Protein AF-A0A7R7VHG8-F1 (afdb_monomer_lite)

pLDDT: mean 79.84, std 20.11, range [25.91, 98.06]

Foldseek 3Di:
DVCVVPVVVVVVLVVLLVQLVVVLVVVCVVDDPVVNVVSVLVSVLLSQEKEWEWEAEDPVVVVLVQLLLVLVQWHWADKADCVVVVAQKIWTKTFHDDPVRCSVHGYIYIYIYGRLVSFPDPVLSVLLVVLNVPADLADPLLVVLSVVCVVVSSYDDPVSVVVNVVRVVSQADDDLAWSDDPVSLVSNVVRPLVSSVHRGGRHRHGLDMDRDHPDPDCVVVCVVVVCVVCVNVCSSDPDRDYDDDD

Radius of gyration: 20.39 Å; chains: 1; bounding box: 53×43×47 Å

InterPro domains:
  IPR009770 2-oxoadipate dioxygenase/decarboxylase [PF07063] (1-210)
  IPR009770 2-oxoadipate dioxygenase/decarboxylase [SM01150] (1-236)

Secondary structure (DSSP, 8-state):
-HHHH-HHHHHHHHHHHHHHHHHHHHHHHTS-HHHHHHHHHHHHHHHH-EEEEEEESSHHHHHHHHHHHHHTT-EEEEEEE-GGGT-SEEEEEEE--SHHHHHH---EEEEEEE-GGG-S-HHHHHHHHHHHHH---S-HHHHHHHHHHHHTTT---HHHHHHHHHHHHHHHS---BBSS-HHHHHHHHHH-HHHHHHHSBSS---SEEEE--S-S--HHHHHTGGGHHHHHHHHT-PPPBP----

Sequence (246 aa):
MYREEVPLYGDLVKIVHNINAVTLEDAISKTSAADTVALRASAEWLTLERHGANRLGIPYELQIVKRIFAVLGMYPIGYYDLSASGLPIHATCFRPKHTASLDWNPFRVFTTLFRPELLVSKDAREQALALLEQRRIFTDTLLDLLNTAGEQDAQLDHEQAEAFVPEALLSFSWRSVAAAAFDQYRLLREEHPILADIACLQSAHINHLRSLNQTPDPFPILQCRGHFGVICQMIQGMPIAFLGYH

Structure (mmCIF, N/CA/C/O backbone):
data_AF-A0A7R7VHG8-F1
#
_entry.id   AF-A0A7R7VHG8-F1
#
loop_
_atom_site.group_PDB
_atom_site.id
_atom_site.type_symbol
_atom_site.label_atom_id
_atom_site.label_alt_id
_atom_site.label_comp_id
_atom_site.label_asym_id
_atom_site.label_entity_id
_atom_site.label_seq_id
_atom_site.pdbx_PDB_ins_code
_atom_site.Cartn_x
_atom_site.Cartn_y
_atom_site.Cartn_z
_atom_site.occupancy
_atom_site.B_iso_or_equiv
_atom_site.auth_seq_id
_atom_site.auth_comp_id
_atom_site.auth_asym_id
_atom_site.auth_atom_id
_atom_site.pdbx_PDB_model_num
ATOM 1 N N . MET A 1 1 ? 8.181 13.199 -5.578 1.00 81.50 1 MET A N 1
ATOM 2 C CA . MET A 1 1 ? 7.448 12.702 -4.395 1.00 81.50 1 MET A CA 1
ATOM 3 C C . MET A 1 1 ? 8.375 12.192 -3.286 1.00 81.50 1 MET A C 1
ATOM 5 O O . MET A 1 1 ? 8.900 13.031 -2.579 1.00 81.50 1 MET A O 1
ATOM 9 N N . TYR A 1 2 ? 8.682 10.890 -3.135 1.00 76.12 2 TYR A N 1
ATOM 10 C CA . TYR A 1 2 ? 9.334 10.381 -1.900 1.00 76.12 2 TYR A CA 1
ATOM 11 C C . TYR A 1 2 ? 10.689 11.028 -1.546 1.00 76.12 2 TYR A C 1
ATOM 13 O O . TYR A 1 2 ? 10.996 11.248 -0.383 1.00 76.12 2 TYR A O 1
ATOM 21 N N . ARG A 1 3 ? 11.504 11.394 -2.546 1.00 78.94 3 ARG A N 1
ATOM 22 C CA . ARG A 1 3 ? 12.756 12.147 -2.329 1.00 78.94 3 ARG A CA 1
ATOM 23 C C . ARG A 1 3 ? 12.524 13.571 -1.801 1.00 78.94 3 ARG A C 1
ATOM 25 O O . ARG A 1 3 ? 13.378 14.089 -1.094 1.00 78.94 3 ARG A O 1
ATOM 32 N N . GLU A 1 4 ? 11.426 14.209 -2.189 1.00 78.19 4 GLU A N 1
ATOM 33 C CA . GLU A 1 4 ? 11.053 15.548 -1.713 1.00 78.19 4 GLU A CA 1
ATOM 34 C C . GLU A 1 4 ? 10.465 15.465 -0.302 1.00 78.19 4 GLU A C 1
ATOM 36 O O . GLU A 1 4 ? 10.785 16.300 0.536 1.00 78.19 4 GLU A O 1
ATOM 41 N N . GLU A 1 5 ? 9.674 14.423 -0.023 1.00 76.19 5 GLU A N 1
ATOM 42 C CA . GLU A 1 5 ? 9.118 14.138 1.307 1.00 76.19 5 GLU A CA 1
ATOM 43 C C . GLU A 1 5 ? 10.207 13.729 2.313 1.00 76.19 5 GLU A C 1
ATOM 45 O O . GLU A 1 5 ? 10.164 14.112 3.480 1.00 76.19 5 GLU A O 1
ATOM 50 N N . VAL A 1 6 ? 11.212 12.971 1.858 1.00 77.19 6 VAL A N 1
ATOM 51 C CA . VAL A 1 6 ? 12.316 12.459 2.678 1.00 77.19 6 VAL A CA 1
ATOM 52 C C . VAL A 1 6 ? 13.657 12.804 2.011 1.00 77.19 6 VAL A C 1
ATOM 54 O O . VAL A 1 6 ? 14.231 11.969 1.308 1.00 77.19 6 VAL A O 1
ATOM 57 N N . PRO A 1 7 ? 14.225 14.006 2.240 1.00 78.31 7 PRO A N 1
ATOM 58 C CA . PRO A 1 7 ? 15.474 14.431 1.595 1.00 78.31 7 PRO A CA 1
ATOM 59 C C . PRO A 1 7 ? 16.645 13.455 1.787 1.00 78.31 7 PRO A C 1
ATOM 61 O O . PRO A 1 7 ? 17.405 13.203 0.850 1.00 78.31 7 PRO A O 1
ATOM 64 N N . LEU A 1 8 ? 16.728 12.819 2.964 1.00 71.94 8 LEU A N 1
ATOM 65 C CA . LEU A 1 8 ? 17.744 11.808 3.291 1.00 7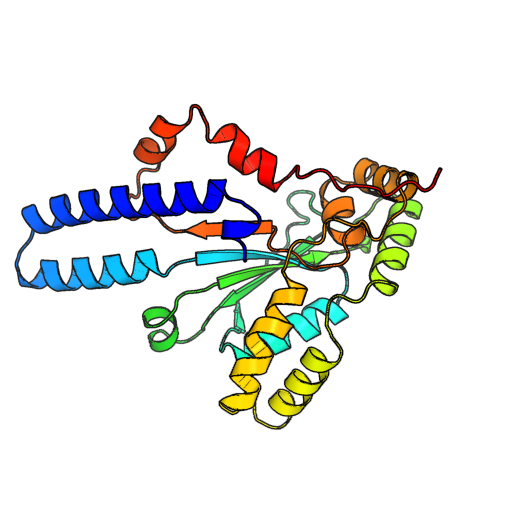1.94 8 LEU A CA 1
ATOM 66 C C . LEU A 1 8 ? 17.679 10.567 2.383 1.00 71.94 8 LEU A C 1
ATOM 68 O O . LEU A 1 8 ? 18.708 9.940 2.131 1.00 71.94 8 LEU A O 1
ATOM 72 N N . TYR A 1 9 ? 16.507 10.226 1.833 1.00 72.62 9 TYR A N 1
ATOM 73 C CA . TYR A 1 9 ? 16.397 9.171 0.821 1.00 72.62 9 TYR A CA 1
ATOM 74 C C . TYR A 1 9 ? 17.147 9.554 -0.462 1.00 72.62 9 TYR A C 1
ATOM 76 O O . TYR A 1 9 ? 17.803 8.713 -1.075 1.00 72.62 9 TYR A O 1
ATOM 84 N N . GLY A 1 10 ? 17.110 10.832 -0.851 1.00 75.56 10 GLY A N 1
ATOM 85 C CA . GLY A 1 10 ? 17.864 11.334 -1.998 1.00 75.56 10 GLY A CA 1
ATOM 86 C C . GLY A 1 10 ? 19.372 11.142 -1.845 1.00 75.56 10 GLY A C 1
ATOM 87 O O . GLY A 1 10 ? 20.038 10.784 -2.815 1.00 75.56 10 GLY A O 1
ATOM 88 N N . ASP A 1 11 ? 19.902 11.335 -0.638 1.00 73.50 11 ASP A N 1
ATOM 89 C CA . ASP A 1 11 ? 21.323 11.125 -0.358 1.00 73.50 11 ASP A CA 1
ATOM 90 C C . ASP A 1 11 ? 21.686 9.638 -0.295 1.00 73.50 11 ASP A C 1
ATOM 92 O O . ASP A 1 11 ? 22.699 9.238 -0.869 1.00 73.50 11 ASP A O 1
ATOM 96 N N . LEU A 1 12 ? 20.820 8.793 0.280 1.00 73.94 12 LEU A N 1
ATOM 97 C CA . LEU A 1 12 ? 20.974 7.334 0.224 1.00 73.94 12 LEU A CA 1
ATOM 98 C C . LEU A 1 12 ? 21.053 6.828 -1.226 1.00 73.94 12 LEU A C 1
ATOM 100 O O . LEU A 1 12 ? 21.936 6.034 -1.541 1.00 73.94 12 LEU A O 1
ATOM 104 N N . VAL A 1 13 ? 20.176 7.299 -2.121 1.00 75.94 13 VAL A N 1
ATOM 105 C CA . VAL A 1 13 ? 20.192 6.895 -3.539 1.00 75.94 13 VAL A CA 1
ATOM 106 C C . VAL A 1 13 ? 21.517 7.263 -4.208 1.00 75.94 13 VAL A C 1
ATOM 108 O O . VAL A 1 13 ? 22.070 6.440 -4.935 1.00 75.94 13 VAL A O 1
ATOM 111 N N . LYS A 1 14 ? 22.061 8.458 -3.937 1.00 78.50 14 LYS A N 1
ATOM 112 C CA . LYS A 1 14 ? 23.377 8.866 -4.465 1.00 78.50 14 LYS A CA 1
ATOM 113 C C . LYS A 1 14 ? 24.496 7.960 -3.951 1.00 78.50 14 LYS A C 1
ATOM 115 O O . LYS A 1 14 ? 25.347 7.550 -4.732 1.00 78.50 14 LYS A O 1
ATOM 120 N N . ILE A 1 15 ? 24.488 7.630 -2.658 1.00 78.50 15 ILE A N 1
ATOM 121 C CA . ILE A 1 15 ? 25.498 6.750 -2.052 1.00 78.50 15 ILE A CA 1
ATOM 122 C C . ILE A 1 15 ? 25.439 5.354 -2.679 1.00 78.50 15 ILE A C 1
ATOM 124 O O . ILE A 1 15 ? 26.469 4.839 -3.105 1.00 78.50 15 ILE A O 1
ATOM 128 N N . VAL A 1 16 ? 24.243 4.762 -2.783 1.00 76.44 16 VAL A N 1
ATOM 129 C CA . VAL A 1 16 ? 24.053 3.439 -3.403 1.00 76.44 16 VAL A CA 1
ATOM 130 C C . VAL A 1 16 ? 24.507 3.453 -4.861 1.00 76.44 16 VAL A C 1
ATOM 132 O O . VAL A 1 16 ? 25.203 2.536 -5.286 1.00 76.44 16 VAL A O 1
ATOM 135 N N . HIS A 1 17 ? 24.180 4.507 -5.613 1.00 78.69 17 HIS A N 1
ATOM 136 C CA . HIS A 1 17 ? 24.635 4.655 -6.993 1.00 78.69 17 HIS A CA 1
ATOM 137 C C . HIS A 1 17 ? 26.167 4.690 -7.095 1.00 78.69 17 HIS A C 1
ATOM 139 O O . HIS A 1 17 ? 26.736 3.958 -7.900 1.00 78.69 17 HIS A O 1
ATOM 145 N N . ASN A 1 18 ? 26.838 5.467 -6.239 1.00 79.81 18 ASN A N 1
ATOM 146 C CA . ASN A 1 18 ? 28.299 5.559 -6.228 1.00 79.81 18 ASN A CA 1
ATOM 147 C C . ASN A 1 18 ? 28.964 4.224 -5.856 1.00 79.81 18 ASN A C 1
ATOM 149 O O . ASN A 1 18 ? 29.931 3.824 -6.497 1.00 79.81 18 ASN A O 1
ATOM 153 N N . ILE A 1 19 ? 28.440 3.515 -4.850 1.00 78.94 19 ILE A N 1
ATOM 154 C CA . ILE A 1 19 ? 28.960 2.197 -4.446 1.00 78.94 19 ILE A CA 1
ATOM 155 C C . ILE A 1 19 ? 28.779 1.179 -5.576 1.00 78.94 19 ILE A C 1
ATOM 157 O O . ILE A 1 19 ? 29.719 0.446 -5.890 1.00 78.94 19 ILE A O 1
ATOM 161 N N . ASN A 1 20 ? 27.607 1.157 -6.217 1.00 77.06 20 ASN A N 1
ATOM 162 C CA . ASN A 1 20 ? 27.343 0.278 -7.355 1.00 77.06 20 ASN A CA 1
ATOM 163 C C . ASN A 1 20 ? 28.282 0.588 -8.531 1.00 77.06 20 ASN A C 1
ATOM 165 O O . ASN A 1 20 ? 28.797 -0.339 -9.143 1.00 77.06 20 ASN A O 1
ATOM 169 N N . ALA A 1 21 ? 28.547 1.866 -8.823 1.00 79.44 21 ALA A N 1
ATOM 170 C CA . ALA A 1 21 ? 29.467 2.262 -9.889 1.00 79.44 21 ALA A CA 1
ATOM 171 C C . ALA A 1 21 ? 30.899 1.766 -9.624 1.00 79.44 21 ALA A C 1
ATOM 173 O O . ALA A 1 21 ? 31.485 1.113 -10.483 1.00 79.44 21 ALA A O 1
ATOM 174 N N . VAL A 1 22 ? 31.425 1.983 -8.412 1.00 80.69 22 VAL A N 1
ATOM 175 C CA . VAL A 1 22 ? 32.767 1.509 -8.021 1.00 80.69 22 VAL A CA 1
ATOM 176 C C . VAL A 1 22 ? 32.852 -0.020 -8.050 1.00 80.69 22 VAL A C 1
ATOM 178 O O . VAL A 1 22 ? 33.832 -0.582 -8.535 1.00 80.69 22 VAL A O 1
ATOM 181 N N . THR A 1 23 ? 31.815 -0.705 -7.562 1.00 77.81 23 THR A N 1
ATOM 182 C CA . THR A 1 23 ? 31.753 -2.177 -7.559 1.00 77.81 23 THR A CA 1
ATOM 183 C C . THR A 1 23 ? 31.722 -2.731 -8.983 1.00 77.81 23 THR A C 1
ATOM 185 O O . THR A 1 23 ? 32.409 -3.706 -9.286 1.00 77.81 23 THR A O 1
ATOM 188 N N . LEU A 1 24 ? 30.964 -2.086 -9.874 1.00 79.19 24 LEU A N 1
ATOM 189 C CA . LEU A 1 24 ? 30.891 -2.450 -11.282 1.00 79.19 24 LEU A CA 1
ATOM 190 C C . LEU A 1 24 ? 32.232 -2.232 -11.989 1.00 79.19 24 LEU A C 1
ATOM 192 O O . LEU A 1 24 ? 32.665 -3.106 -12.733 1.00 79.19 24 LEU A O 1
ATOM 196 N N . GLU A 1 25 ? 32.904 -1.104 -11.758 1.00 81.50 25 GLU A N 1
ATOM 197 C CA . GLU A 1 25 ? 34.226 -0.828 -12.334 1.00 81.50 25 GLU A CA 1
ATOM 198 C C . GLU A 1 25 ? 35.266 -1.873 -11.904 1.00 81.50 25 GLU A C 1
ATOM 200 O O . GLU A 1 25 ? 35.983 -2.415 -12.751 1.00 81.50 25 GLU A O 1
ATOM 205 N N . ASP A 1 26 ? 35.299 -2.225 -10.614 1.00 79.94 26 ASP A N 1
ATOM 206 C CA . ASP A 1 26 ? 36.185 -3.270 -10.092 1.00 79.94 26 ASP A CA 1
ATOM 207 C C . ASP A 1 26 ? 35.870 -4.646 -10.709 1.00 79.94 26 ASP A C 1
ATOM 209 O O . ASP A 1 26 ? 36.784 -5.352 -11.143 1.00 79.94 26 ASP A O 1
ATOM 213 N N . ALA A 1 27 ? 34.589 -5.006 -10.840 1.00 76.06 27 ALA A N 1
ATOM 214 C CA . ALA A 1 27 ? 34.169 -6.263 -11.463 1.00 76.06 27 ALA A CA 1
ATOM 215 C C . ALA A 1 27 ? 34.518 -6.325 -12.963 1.00 76.06 27 ALA A C 1
ATOM 217 O O . ALA A 1 27 ? 35.024 -7.343 -13.443 1.00 76.06 27 ALA A O 1
ATOM 218 N N . ILE A 1 28 ? 34.307 -5.231 -13.703 1.00 81.12 28 ILE A N 1
ATOM 219 C CA . ILE A 1 28 ? 34.664 -5.131 -15.126 1.00 81.12 28 ILE A CA 1
ATOM 220 C C . ILE A 1 28 ? 36.177 -5.281 -15.311 1.00 81.12 28 ILE A C 1
ATOM 222 O O . ILE A 1 28 ? 36.610 -5.980 -16.223 1.00 81.12 28 ILE A O 1
ATOM 226 N N . SER A 1 29 ? 36.988 -4.696 -14.423 1.00 80.06 29 SER A N 1
ATOM 227 C CA . SER A 1 29 ? 38.454 -4.780 -14.511 1.00 80.06 29 SER A CA 1
ATOM 228 C C . SER A 1 29 ? 39.014 -6.208 -14.377 1.00 80.06 29 SER A C 1
ATOM 230 O O . SER A 1 29 ? 40.154 -6.460 -14.767 1.00 80.06 29 SER A O 1
ATOM 232 N N . LYS A 1 30 ? 38.212 -7.148 -13.855 1.00 80.12 30 LYS A N 1
ATOM 233 C CA . LYS A 1 30 ? 38.600 -8.537 -13.550 1.00 80.12 30 LYS A CA 1
ATOM 234 C C . LYS A 1 30 ? 37.980 -9.580 -14.485 1.00 80.12 30 LYS A C 1
ATOM 236 O O . LYS A 1 30 ? 38.238 -10.768 -14.294 1.00 80.12 30 LYS A O 1
ATOM 241 N N . THR A 1 31 ? 37.178 -9.175 -15.472 1.00 76.25 31 THR A N 1
ATOM 242 C CA . THR A 1 31 ? 36.342 -10.109 -16.249 1.00 76.25 31 THR A CA 1
ATOM 243 C C . THR A 1 31 ? 36.492 -9.913 -17.764 1.00 76.25 31 THR A C 1
ATOM 245 O O . THR A 1 31 ? 37.010 -8.902 -18.234 1.00 76.25 31 THR A O 1
ATOM 248 N N . SER A 1 32 ? 36.077 -10.908 -18.555 1.00 72.62 32 SER A N 1
ATOM 249 C CA . SER A 1 32 ? 36.140 -10.871 -20.018 1.00 72.62 32 SER A CA 1
ATOM 250 C C . SER A 1 32 ? 35.183 -9.830 -20.629 1.00 72.62 32 SER A C 1
ATOM 252 O O . SER A 1 32 ? 34.230 -9.365 -19.996 1.00 72.62 32 SER A O 1
ATOM 254 N N . ALA A 1 33 ? 35.404 -9.477 -21.899 1.00 66.44 33 ALA A N 1
ATOM 255 C CA . ALA A 1 33 ? 34.574 -8.500 -22.609 1.00 66.44 33 ALA A CA 1
ATOM 256 C C . ALA A 1 33 ? 33.101 -8.937 -22.764 1.00 66.44 33 ALA A C 1
ATOM 258 O O . ALA A 1 33 ? 32.212 -8.089 -22.733 1.00 66.44 33 ALA A O 1
ATOM 259 N N . ALA A 1 34 ? 32.826 -10.241 -22.899 1.00 61.84 34 ALA A N 1
ATOM 260 C CA . ALA A 1 34 ? 31.459 -10.763 -23.002 1.00 61.84 34 ALA A CA 1
ATOM 261 C C . ALA A 1 34 ? 30.711 -10.668 -21.660 1.00 61.84 34 ALA A C 1
ATOM 263 O O . ALA A 1 34 ? 29.560 -10.233 -21.611 1.00 61.84 34 ALA A O 1
ATOM 264 N N . ASP A 1 35 ? 31.398 -10.973 -20.561 1.00 69.06 35 ASP A N 1
ATOM 265 C CA . ASP A 1 35 ? 30.837 -10.895 -19.208 1.00 69.06 35 ASP A CA 1
ATOM 266 C C . ASP A 1 35 ? 30.647 -9.441 -18.746 1.00 69.06 35 ASP A C 1
ATOM 268 O O . ASP A 1 35 ? 29.742 -9.134 -17.974 1.00 69.06 35 ASP A O 1
ATOM 272 N N . THR A 1 36 ? 31.446 -8.513 -19.281 1.00 70.25 36 THR A N 1
ATOM 273 C CA . THR A 1 36 ? 31.309 -7.067 -19.039 1.00 70.25 36 THR A CA 1
ATOM 274 C C . THR A 1 36 ? 29.948 -6.527 -19.490 1.00 70.25 36 THR A C 1
ATOM 276 O O . THR A 1 36 ? 29.370 -5.671 -18.818 1.00 70.25 36 THR A O 1
ATOM 279 N N . VAL A 1 37 ? 29.410 -7.021 -20.611 1.00 69.06 37 VAL A N 1
ATOM 280 C CA . VAL A 1 37 ? 28.087 -6.607 -21.115 1.00 69.06 37 VAL A CA 1
ATOM 281 C C . VAL A 1 37 ? 26.979 -7.085 -20.175 1.00 69.06 37 VAL A C 1
ATOM 283 O O . VAL A 1 37 ? 26.100 -6.301 -19.819 1.00 69.06 37 VAL A O 1
ATOM 286 N N . ALA A 1 38 ? 27.059 -8.336 -19.713 1.00 69.88 38 ALA A N 1
ATOM 287 C CA . ALA A 1 38 ? 26.106 -8.894 -18.755 1.00 69.88 38 ALA A CA 1
ATOM 288 C C . ALA A 1 38 ? 26.154 -8.164 -17.399 1.00 69.88 38 ALA A C 1
ATOM 290 O O . ALA A 1 38 ? 25.108 -7.845 -16.832 1.00 69.88 38 ALA A O 1
ATOM 291 N N . LEU A 1 39 ? 27.354 -7.830 -16.909 1.00 68.69 39 LEU A N 1
ATOM 292 C CA . LEU A 1 39 ? 27.541 -7.060 -15.675 1.00 68.69 39 LEU A CA 1
ATOM 293 C C . LEU A 1 39 ? 26.925 -5.658 -15.764 1.00 68.69 39 LEU A C 1
ATOM 295 O O . LEU A 1 39 ? 26.270 -5.218 -14.821 1.00 68.69 39 LEU A O 1
ATOM 299 N N . ARG A 1 40 ? 27.082 -4.966 -16.900 1.00 70.50 40 ARG A N 1
ATOM 300 C CA . ARG A 1 40 ? 26.472 -3.642 -17.114 1.00 70.50 40 ARG A CA 1
ATOM 301 C C . ARG A 1 40 ? 24.946 -3.705 -17.150 1.00 70.50 40 ARG A C 1
ATOM 303 O O . ARG A 1 40 ? 24.310 -2.921 -16.454 1.00 70.50 40 ARG A O 1
ATOM 310 N N . ALA A 1 41 ? 24.370 -4.668 -17.871 1.00 65.44 41 ALA A N 1
ATOM 311 C CA . ALA A 1 41 ? 22.918 -4.861 -17.906 1.00 65.44 41 ALA A CA 1
ATOM 312 C C . ALA A 1 41 ? 22.350 -5.189 -16.510 1.00 65.44 41 ALA A C 1
ATOM 314 O O . ALA A 1 41 ? 21.346 -4.615 -16.089 1.00 65.44 41 ALA A O 1
ATOM 315 N N . SER A 1 42 ? 23.035 -6.048 -15.745 1.00 69.12 42 SER A N 1
ATOM 316 C CA . SER A 1 42 ? 22.670 -6.329 -14.352 1.00 69.12 42 SER A CA 1
ATOM 317 C C . SER A 1 42 ? 22.779 -5.088 -13.462 1.00 69.12 42 SER A C 1
ATOM 319 O O . SER A 1 42 ? 21.973 -4.918 -12.548 1.00 69.12 42 SER A O 1
ATOM 321 N N . ALA A 1 43 ? 23.765 -4.223 -13.698 1.00 67.44 43 ALA A N 1
ATOM 322 C CA . ALA A 1 43 ? 23.940 -3.009 -12.919 1.00 67.44 43 ALA A CA 1
ATOM 323 C C . ALA A 1 43 ? 22.849 -1.972 -13.192 1.00 67.44 43 ALA A C 1
ATOM 325 O O . ALA A 1 43 ? 22.316 -1.394 -12.244 1.00 67.44 43 ALA A O 1
ATOM 326 N N . GLU A 1 44 ? 22.481 -1.776 -14.458 1.00 68.69 44 GLU A N 1
ATOM 327 C CA . GLU A 1 44 ? 21.360 -0.920 -14.856 1.00 68.69 44 GLU A CA 1
ATOM 328 C C . GLU A 1 44 ? 20.053 -1.405 -14.218 1.00 68.69 44 GLU A C 1
ATOM 330 O O . GLU A 1 44 ? 19.351 -0.617 -13.580 1.00 68.69 44 GLU A O 1
ATOM 335 N N . TRP A 1 45 ? 19.786 -2.712 -14.259 1.00 67.38 45 TRP A N 1
ATOM 336 C CA . TRP A 1 45 ? 18.627 -3.315 -13.596 1.00 67.38 45 TRP A CA 1
ATOM 337 C C . TRP A 1 45 ? 18.582 -3.015 -12.086 1.00 67.38 45 TRP A C 1
ATOM 339 O O . TRP A 1 45 ? 17.554 -2.587 -11.557 1.00 67.38 45 TRP A O 1
ATOM 349 N N . LEU A 1 46 ? 19.718 -3.126 -11.389 1.00 65.69 46 LEU A N 1
ATOM 350 C CA . LEU A 1 46 ? 19.814 -2.844 -9.949 1.00 65.69 46 LEU A CA 1
ATOM 351 C C . LEU A 1 46 ? 19.592 -1.369 -9.596 1.00 65.69 46 LEU A C 1
ATOM 353 O O . LEU A 1 46 ? 19.116 -1.065 -8.503 1.00 65.69 46 LEU A O 1
ATOM 357 N N . THR A 1 47 ? 19.894 -0.438 -10.505 1.00 65.00 47 THR A N 1
ATOM 358 C CA . THR A 1 47 ? 19.581 0.985 -10.284 1.00 65.00 47 THR A CA 1
ATOM 359 C C . THR A 1 47 ? 18.083 1.291 -10.377 1.00 65.00 47 THR A C 1
ATOM 361 O O . THR A 1 47 ? 17.613 2.257 -9.763 1.00 65.00 47 THR A O 1
ATOM 364 N N . LEU A 1 48 ? 17.331 0.466 -11.112 1.00 63.38 48 LEU A N 1
ATOM 365 C CA . LEU A 1 48 ? 15.878 0.573 -11.256 1.00 63.38 48 LEU A CA 1
ATOM 366 C C . LEU A 1 48 ? 15.130 -0.109 -10.105 1.00 63.38 48 LEU A C 1
ATOM 368 O O . LEU A 1 48 ? 14.005 0.281 -9.787 1.00 63.38 48 LEU A O 1
ATOM 372 N N . GLU A 1 49 ? 15.749 -1.099 -9.461 1.00 71.06 49 GLU A N 1
ATOM 373 C CA . GLU A 1 49 ? 15.115 -1.886 -8.413 1.00 71.06 49 GLU A CA 1
ATOM 374 C C . GLU A 1 49 ? 14.780 -1.044 -7.167 1.00 71.06 49 GLU A C 1
ATOM 376 O O . GLU A 1 49 ? 15.649 -0.544 -6.444 1.00 71.06 49 GLU A O 1
ATOM 381 N N . ARG A 1 50 ? 13.474 -0.907 -6.901 1.00 77.25 50 ARG A N 1
ATOM 382 C CA . ARG A 1 50 ? 12.928 -0.194 -5.741 1.00 77.25 50 ARG A CA 1
ATOM 383 C C . ARG A 1 50 ? 11.807 -0.985 -5.085 1.00 77.25 50 ARG A C 1
ATOM 385 O O . ARG A 1 50 ? 10.936 -1.533 -5.762 1.00 77.25 50 ARG A O 1
ATOM 392 N N . HIS A 1 51 ? 11.798 -0.968 -3.753 1.00 77.81 51 HIS A N 1
ATOM 393 C CA . HIS A 1 51 ? 10.806 -1.656 -2.922 1.00 77.81 51 HIS A CA 1
ATOM 394 C C . HIS A 1 51 ? 10.046 -0.667 -2.075 1.00 77.81 51 HIS A C 1
ATOM 396 O O . HIS A 1 51 ? 10.610 -0.117 -1.128 1.00 77.81 51 HIS A O 1
ATOM 402 N N . GLY A 1 52 ? 8.786 -0.449 -2.433 1.00 83.12 52 GLY A N 1
ATOM 403 C CA . GLY A 1 52 ? 7.850 0.295 -1.607 1.00 83.12 52 GLY A CA 1
ATOM 404 C C . GLY A 1 52 ? 7.238 -0.598 -0.533 1.00 83.12 52 GLY A C 1
ATOM 405 O O . GLY A 1 52 ? 7.135 -1.816 -0.698 1.00 83.12 52 GLY A O 1
ATOM 406 N N . ALA A 1 53 ? 6.765 0.014 0.543 1.00 84.62 53 ALA A N 1
ATOM 407 C CA . ALA A 1 53 ? 5.842 -0.626 1.467 1.00 84.62 53 ALA A CA 1
ATOM 408 C C . ALA A 1 53 ? 4.748 0.353 1.877 1.00 84.62 53 ALA A C 1
ATOM 410 O O . ALA A 1 53 ? 5.037 1.522 2.117 1.00 84.62 53 ALA A O 1
ATOM 411 N N . ASN A 1 54 ? 3.517 -0.130 1.999 1.00 90.56 54 ASN A N 1
ATOM 412 C CA . ASN A 1 54 ? 2.381 0.650 2.481 1.00 90.56 54 ASN A CA 1
ATOM 413 C C . ASN A 1 54 ? 1.507 -0.179 3.433 1.00 90.56 54 ASN A C 1
ATOM 415 O O . ASN A 1 54 ? 1.597 -1.414 3.513 1.00 90.56 54 ASN A O 1
ATOM 419 N N . ARG A 1 55 ? 0.690 0.528 4.211 1.00 94.12 55 ARG A N 1
ATOM 420 C CA . ARG A 1 55 ? -0.232 -0.053 5.185 1.00 94.12 55 ARG A CA 1
ATOM 421 C C . ARG A 1 55 ? -1.650 0.418 4.907 1.00 94.12 55 ARG A C 1
ATOM 423 O O . ARG A 1 55 ? -1.888 1.611 4.752 1.00 94.12 55 ARG A O 1
ATOM 430 N N . LEU A 1 56 ? -2.569 -0.536 4.853 1.00 96.62 56 LEU A N 1
ATOM 431 C CA . LEU A 1 56 ? -3.992 -0.328 4.619 1.00 96.62 56 LEU A CA 1
ATOM 432 C C . LEU A 1 56 ? -4.773 -0.751 5.860 1.00 96.62 56 LEU A C 1
ATOM 434 O O . LEU A 1 56 ? -4.376 -1.667 6.584 1.00 96.62 56 LEU A O 1
ATOM 438 N N . GLY A 1 57 ? -5.879 -0.067 6.109 1.00 96.50 57 GLY A N 1
ATOM 439 C CA . GLY A 1 57 ? -6.714 -0.249 7.287 1.00 96.50 57 GLY A CA 1
ATOM 440 C C . GLY A 1 57 ? -7.941 -1.121 7.047 1.00 96.50 57 GLY A C 1
ATOM 441 O O . GLY A 1 57 ? -8.345 -1.844 7.953 1.00 96.50 57 GLY A O 1
ATOM 442 N N . ILE A 1 58 ? -8.530 -1.080 5.846 1.00 97.06 58 ILE A N 1
ATOM 443 C CA . ILE A 1 58 ? -9.785 -1.794 5.551 1.00 97.06 58 ILE A CA 1
ATOM 444 C C . ILE A 1 58 ? -9.738 -2.570 4.226 1.00 97.06 58 ILE A C 1
ATOM 446 O O . ILE A 1 58 ? -9.022 -2.178 3.301 1.00 97.06 58 ILE A O 1
ATOM 450 N N . PRO A 1 59 ? -10.534 -3.651 4.081 1.00 97.25 59 PRO A N 1
ATOM 451 C CA . PRO A 1 59 ? -10.547 -4.466 2.864 1.00 97.25 59 PRO A CA 1
ATOM 452 C C . PRO A 1 59 ? -10.850 -3.682 1.583 1.00 97.25 59 PRO A C 1
ATOM 454 O O . PRO A 1 59 ? -10.276 -3.983 0.538 1.00 97.25 59 PRO A O 1
ATOM 457 N N . TYR A 1 60 ? -11.711 -2.662 1.664 1.00 97.19 60 TYR A N 1
ATOM 458 C CA . TYR A 1 60 ? -12.017 -1.777 0.539 1.00 97.19 60 TYR A CA 1
ATOM 459 C C . TYR A 1 60 ? -10.752 -1.111 -0.022 1.00 97.19 60 TYR A C 1
ATOM 461 O O . TYR A 1 60 ? -10.516 -1.140 -1.227 1.00 97.19 60 TYR A O 1
ATOM 469 N N . GLU A 1 61 ? -9.877 -0.596 0.844 1.00 97.62 61 GLU A N 1
ATOM 470 C CA . GLU A 1 61 ? -8.625 0.033 0.415 1.00 97.62 61 GLU A CA 1
ATOM 471 C C . GLU A 1 61 ? -7.718 -0.955 -0.316 1.00 97.62 61 GLU A C 1
ATOM 473 O O . GLU A 1 61 ? -7.144 -0.614 -1.349 1.00 97.62 61 GLU A O 1
ATOM 478 N N . LEU A 1 62 ? -7.629 -2.201 0.164 1.00 97.69 62 LEU A N 1
ATOM 479 C CA . LEU A 1 62 ? -6.853 -3.244 -0.509 1.00 97.69 62 LE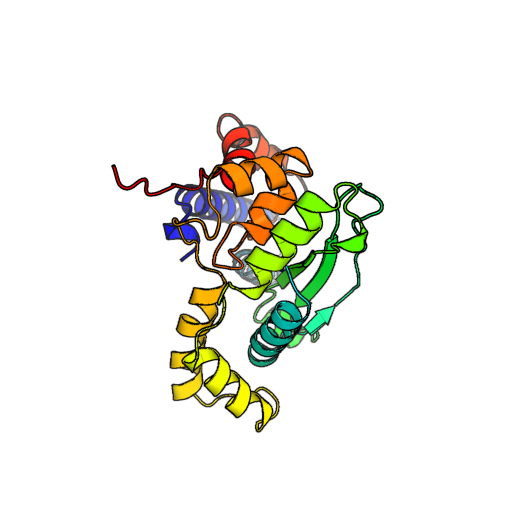U A CA 1
ATOM 480 C C . LEU A 1 62 ? -7.434 -3.590 -1.886 1.00 97.69 62 LEU A C 1
ATOM 482 O O . LEU A 1 62 ? -6.674 -3.829 -2.824 1.00 97.69 62 LEU A O 1
ATOM 486 N N . GLN A 1 63 ? -8.761 -3.599 -2.032 1.00 97.56 63 GLN A N 1
ATOM 487 C CA . GLN A 1 63 ? -9.413 -3.824 -3.325 1.00 97.56 63 GLN A CA 1
ATOM 488 C C . GLN A 1 63 ? -9.086 -2.711 -4.324 1.00 97.56 63 GLN A C 1
ATOM 490 O O . GLN A 1 63 ? -8.762 -3.010 -5.474 1.00 97.56 63 GLN A O 1
ATOM 495 N N . ILE A 1 64 ? -9.114 -1.447 -3.895 1.00 98.06 64 ILE A N 1
ATOM 496 C CA . ILE A 1 64 ? -8.755 -0.319 -4.761 1.00 98.06 64 ILE A CA 1
ATOM 497 C C . ILE A 1 64 ? -7.262 -0.346 -5.104 1.00 98.06 64 ILE A C 1
ATOM 499 O O . ILE A 1 64 ? -6.909 -0.282 -6.278 1.00 98.06 64 ILE A O 1
ATOM 503 N N . VAL A 1 65 ? -6.381 -0.557 -4.123 1.00 97.25 65 VAL A N 1
ATOM 504 C CA . VAL A 1 65 ? -4.929 -0.676 -4.352 1.00 97.25 65 VAL A CA 1
ATOM 505 C C . VAL A 1 65 ? -4.594 -1.833 -5.296 1.00 97.25 65 VAL A C 1
ATOM 507 O O . VAL A 1 65 ? -3.743 -1.686 -6.172 1.00 97.25 65 VAL A O 1
ATOM 510 N N . LYS A 1 66 ? -5.308 -2.960 -5.200 1.00 97.56 66 LYS A N 1
ATOM 511 C CA . LYS A 1 66 ? -5.188 -4.060 -6.166 1.00 97.56 66 LYS A CA 1
ATOM 512 C C . LYS A 1 66 ? -5.524 -3.606 -7.591 1.00 97.56 66 LYS A C 1
ATOM 514 O O . LYS A 1 66 ? -4.831 -4.021 -8.515 1.00 97.56 66 LYS A O 1
ATOM 519 N N . ARG A 1 67 ? -6.562 -2.783 -7.779 1.00 97.88 67 ARG A N 1
ATOM 520 C CA . ARG A 1 67 ? -6.938 -2.240 -9.099 1.00 97.88 67 ARG A CA 1
ATOM 521 C C . ARG A 1 67 ? -5.881 -1.265 -9.622 1.00 97.88 67 ARG A C 1
ATOM 523 O O . ARG A 1 67 ? -5.479 -1.401 -10.769 1.00 97.88 67 ARG A O 1
ATOM 530 N N . ILE A 1 68 ? -5.367 -0.372 -8.769 1.00 96.94 68 ILE A N 1
ATOM 531 C CA . ILE A 1 68 ? -4.252 0.535 -9.105 1.00 96.94 68 ILE A CA 1
ATOM 532 C C . ILE A 1 68 ? -3.050 -0.267 -9.612 1.00 96.94 68 ILE A C 1
ATOM 534 O O . ILE A 1 68 ? -2.515 0.007 -10.681 1.00 96.94 68 ILE A O 1
ATOM 538 N N . PHE A 1 69 ? -2.639 -1.295 -8.869 1.00 95.44 69 PHE A N 1
ATOM 539 C CA . PHE A 1 69 ? -1.493 -2.114 -9.253 1.00 95.44 69 PHE A CA 1
ATOM 540 C C . PHE A 1 69 ? -1.748 -2.975 -10.491 1.00 95.44 69 PHE A C 1
ATOM 542 O O . PHE A 1 69 ? -0.814 -3.191 -11.259 1.00 95.44 69 PHE A O 1
ATOM 549 N N . ALA A 1 70 ? -2.987 -3.405 -10.741 1.00 95.50 70 ALA A N 1
ATOM 550 C CA . ALA A 1 70 ? -3.328 -4.122 -11.967 1.00 95.50 70 ALA A CA 1
ATOM 551 C C . ALA A 1 70 ? -3.090 -3.264 -13.222 1.00 95.50 70 ALA A C 1
ATOM 553 O O . ALA A 1 70 ? -2.496 -3.770 -14.171 1.00 95.50 70 ALA A O 1
ATOM 554 N N . VAL A 1 71 ? -3.449 -1.971 -13.187 1.00 93.38 71 VAL A N 1
ATOM 555 C CA . VAL A 1 71 ? -3.160 -1.008 -14.274 1.00 93.38 71 VAL A CA 1
ATOM 556 C C . VAL A 1 71 ? -1.655 -0.885 -14.534 1.00 93.38 71 VAL A C 1
ATOM 558 O O . VAL A 1 71 ? -1.212 -0.732 -15.667 1.00 93.38 71 VAL A O 1
ATOM 561 N N . LEU A 1 72 ? -0.843 -1.034 -13.486 1.00 92.25 72 LEU A N 1
ATOM 562 C CA . LEU A 1 72 ? 0.621 -1.017 -13.563 1.00 92.25 72 LEU A CA 1
ATOM 563 C C . LEU A 1 72 ? 1.239 -2.389 -13.901 1.00 92.25 72 LEU A C 1
ATOM 565 O O . LEU A 1 72 ? 2.454 -2.560 -13.804 1.00 92.25 72 LEU A O 1
ATOM 569 N N . GLY A 1 73 ? 0.433 -3.396 -14.256 1.00 91.06 73 GLY A N 1
ATOM 570 C CA . GLY A 1 73 ? 0.914 -4.748 -14.564 1.00 91.06 73 GLY A CA 1
ATOM 571 C C . GLY A 1 73 ? 1.465 -5.514 -13.352 1.00 91.06 73 GLY A C 1
ATOM 572 O O . GLY A 1 73 ? 2.228 -6.473 -13.509 1.00 91.06 73 GLY A O 1
ATOM 573 N N . MET A 1 74 ? 1.094 -5.105 -12.138 1.00 93.94 74 MET A N 1
ATOM 574 C CA . MET A 1 74 ? 1.541 -5.687 -10.877 1.00 93.94 74 MET A CA 1
ATOM 575 C C . MET A 1 74 ? 0.439 -6.546 -10.247 1.00 93.94 74 MET A C 1
ATOM 577 O O . MET A 1 74 ? -0.727 -6.165 -10.169 1.00 93.94 74 MET A O 1
ATOM 581 N N . TYR A 1 75 ? 0.821 -7.718 -9.746 1.00 95.38 75 TYR A N 1
ATOM 582 C CA . TYR A 1 75 ? -0.096 -8.733 -9.229 1.00 95.38 75 TYR A CA 1
ATOM 583 C C . TYR A 1 75 ? 0.254 -9.089 -7.784 1.00 95.38 75 TYR A C 1
ATOM 585 O O . TYR A 1 75 ? 1.435 -9.052 -7.437 1.00 95.38 75 TYR A O 1
ATOM 593 N N . PRO A 1 76 ? -0.731 -9.459 -6.945 1.00 96.38 76 PRO A N 1
ATOM 594 C CA . PRO A 1 76 ? -0.469 -9.889 -5.577 1.00 96.38 76 PRO A CA 1
ATOM 595 C C . PRO A 1 76 ? 0.210 -11.262 -5.584 1.00 96.38 76 PRO A C 1
ATOM 597 O O . PRO A 1 76 ? -0.382 -12.260 -5.998 1.00 96.38 76 PRO A O 1
ATOM 600 N N . ILE A 1 77 ? 1.462 -11.313 -5.138 1.00 95.88 77 ILE A N 1
ATOM 601 C CA . ILE A 1 77 ? 2.268 -12.527 -5.045 1.00 95.88 77 ILE A CA 1
ATOM 602 C C . ILE A 1 77 ? 2.592 -12.802 -3.576 1.00 95.88 77 ILE A C 1
ATOM 604 O O . ILE A 1 77 ? 3.174 -11.969 -2.878 1.00 95.88 77 ILE A O 1
ATOM 608 N N . GLY A 1 78 ? 2.253 -14.012 -3.133 1.00 93.88 78 GLY A N 1
ATOM 609 C CA . GLY A 1 78 ? 2.509 -14.482 -1.775 1.00 93.88 78 GLY A CA 1
ATOM 610 C C . GLY A 1 78 ? 1.496 -13.978 -0.745 1.00 93.88 78 GLY A C 1
ATOM 611 O O . GLY A 1 78 ? 0.783 -12.995 -0.957 1.00 93.88 78 GLY A O 1
ATOM 612 N N . TYR A 1 79 ? 1.455 -14.682 0.381 1.00 96.31 79 TYR A N 1
ATOM 613 C CA . TYR A 1 79 ? 0.687 -14.324 1.566 1.00 96.31 79 TYR A CA 1
ATOM 614 C C . TYR A 1 79 ? 1.615 -14.386 2.773 1.00 96.31 79 TYR A C 1
ATOM 616 O O . TYR A 1 79 ? 2.328 -15.373 2.960 1.00 96.31 79 TYR A O 1
ATOM 624 N N . TYR A 1 80 ? 1.604 -13.328 3.572 1.00 94.31 80 TYR A N 1
ATOM 625 C CA . TYR A 1 80 ? 2.451 -13.195 4.746 1.00 94.31 80 TYR A CA 1
ATOM 626 C C . TYR A 1 80 ? 1.565 -12.863 5.938 1.00 94.31 80 TYR A C 1
ATOM 628 O O . TYR A 1 80 ? 0.931 -11.810 5.966 1.00 94.31 80 TYR A O 1
ATOM 636 N N . ASP A 1 81 ? 1.518 -13.751 6.923 1.00 93.44 81 ASP A N 1
ATOM 637 C CA . ASP A 1 81 ? 0.849 -13.491 8.194 1.00 93.44 81 ASP A CA 1
ATOM 638 C C . ASP A 1 81 ? 1.882 -12.983 9.207 1.00 93.44 81 ASP A C 1
ATOM 640 O O . ASP A 1 81 ? 2.811 -13.709 9.563 1.00 93.44 81 ASP A O 1
ATOM 644 N N . LEU A 1 82 ? 1.753 -11.724 9.635 1.00 92.25 82 LEU A N 1
ATOM 645 C CA . LEU A 1 82 ? 2.680 -11.105 10.584 1.00 92.25 82 LEU A CA 1
ATOM 646 C C . LEU A 1 82 ? 2.162 -11.179 12.031 1.00 92.25 82 LEU A C 1
ATOM 648 O O . LEU A 1 82 ? 2.867 -10.745 12.947 1.00 92.25 82 LEU A O 1
ATOM 652 N N . SER A 1 83 ? 0.995 -11.796 12.262 1.00 89.19 83 SER A N 1
ATOM 653 C CA . SER A 1 83 ? 0.472 -12.039 13.615 1.00 89.19 83 SER A CA 1
ATOM 654 C C . SER A 1 83 ? 1.399 -12.918 14.448 1.00 89.19 83 SER A C 1
ATOM 656 O O . SER A 1 83 ? 1.556 -12.684 15.644 1.00 89.19 83 SER A O 1
ATOM 658 N N . ALA A 1 84 ? 2.115 -13.849 13.809 1.00 85.25 84 ALA A N 1
ATOM 659 C CA . ALA A 1 84 ? 3.133 -14.671 14.462 1.00 85.25 84 ALA A CA 1
ATOM 660 C C . ALA A 1 84 ? 4.293 -13.843 15.054 1.00 85.25 84 ALA A C 1
ATOM 662 O O . ALA A 1 84 ? 5.000 -14.313 15.939 1.00 85.25 84 ALA A O 1
ATOM 663 N N . SER A 1 85 ? 4.493 -12.611 14.576 1.00 86.62 85 SER A N 1
ATOM 664 C CA . SER A 1 85 ? 5.472 -11.647 15.099 1.00 86.62 85 SER A CA 1
ATOM 665 C C . SER A 1 85 ? 4.838 -10.578 16.000 1.00 86.62 85 SER A C 1
ATOM 667 O O . SER A 1 85 ? 5.463 -9.554 16.263 1.00 86.62 85 SER A O 1
ATOM 669 N N . GLY A 1 86 ? 3.597 -10.789 16.449 1.00 87.62 86 GLY A N 1
ATOM 670 C CA . GLY A 1 86 ? 2.863 -9.857 17.307 1.00 87.62 86 GLY A CA 1
ATOM 671 C C . GLY A 1 86 ? 2.318 -8.622 16.586 1.00 87.62 86 GLY A C 1
ATOM 672 O O . GLY A 1 86 ? 1.851 -7.703 17.249 1.00 87.62 86 GLY A O 1
ATOM 673 N N . LEU A 1 87 ? 2.363 -8.577 15.249 1.00 91.75 87 LEU A N 1
ATOM 674 C CA . LEU A 1 87 ? 1.832 -7.453 14.479 1.00 91.75 87 LEU A CA 1
ATOM 675 C C . LEU A 1 87 ? 0.385 -7.743 14.040 1.00 91.75 87 LEU A C 1
ATOM 677 O O . LEU A 1 87 ? 0.146 -8.783 13.424 1.00 91.75 87 LEU A O 1
ATOM 681 N N . PRO A 1 88 ? -0.581 -6.830 14.263 1.00 95.31 88 PRO A N 1
ATOM 682 C CA . PRO A 1 88 ? -1.987 -7.036 13.907 1.00 95.31 88 PRO A CA 1
ATOM 683 C C . PRO A 1 88 ? -2.248 -6.798 12.407 1.00 95.31 88 PRO A C 1
ATOM 685 O O . PRO A 1 8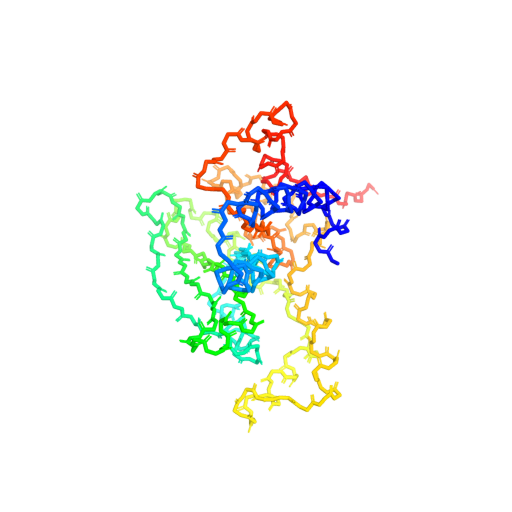8 ? -3.139 -6.040 12.028 1.00 95.31 88 PRO A O 1
ATOM 688 N N . ILE A 1 89 ? -1.433 -7.393 11.533 1.00 95.81 89 ILE A N 1
ATOM 689 C CA . ILE A 1 89 ? -1.490 -7.213 10.078 1.00 95.81 89 ILE A CA 1
ATOM 690 C C . ILE A 1 89 ? -1.158 -8.516 9.343 1.00 95.81 89 ILE A C 1
ATOM 692 O O . ILE A 1 89 ? -0.408 -9.364 9.826 1.00 95.81 89 ILE A O 1
ATOM 696 N N . HIS A 1 90 ? -1.659 -8.632 8.121 1.00 96.44 90 HIS A N 1
ATOM 697 C CA . HIS A 1 90 ? -1.174 -9.587 7.120 1.00 96.44 90 HIS A CA 1
ATOM 698 C C . HIS A 1 90 ? -0.818 -8.850 5.825 1.00 96.44 90 HIS A C 1
ATOM 700 O O . HIS A 1 90 ? -1.087 -7.655 5.705 1.00 96.44 90 HIS A O 1
ATOM 706 N N . ALA A 1 91 ? -0.172 -9.511 4.870 1.00 95.88 91 ALA A N 1
ATOM 707 C CA . ALA A 1 91 ? 0.366 -8.832 3.699 1.00 95.88 91 ALA A CA 1
ATOM 708 C C . ALA A 1 91 ? 0.437 -9.697 2.440 1.00 95.88 91 ALA A C 1
ATOM 710 O O . ALA A 1 91 ? 0.392 -10.928 2.483 1.00 95.88 91 ALA A O 1
ATOM 711 N N . THR A 1 92 ? 0.635 -9.011 1.318 1.00 95.94 92 THR A N 1
ATOM 712 C CA . THR A 1 92 ? 1.029 -9.569 0.020 1.00 95.94 92 THR A CA 1
ATOM 713 C C . THR A 1 92 ? 2.055 -8.645 -0.64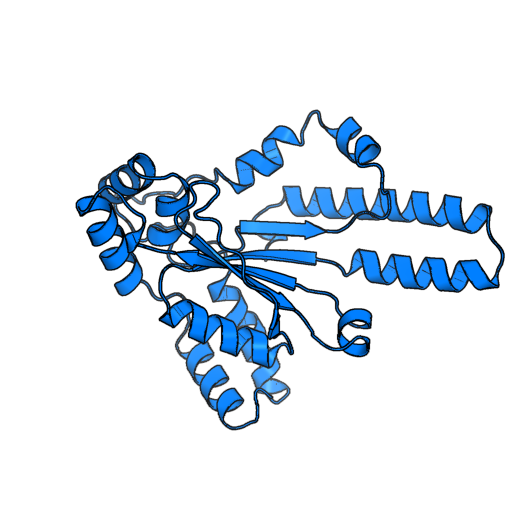4 1.00 95.94 92 THR A C 1
ATOM 715 O O . THR A 1 92 ? 2.234 -7.497 -0.227 1.00 95.94 92 THR A O 1
ATOM 718 N N . CYS A 1 93 ? 2.749 -9.126 -1.675 1.00 95.00 93 CYS A N 1
ATOM 719 C CA . CYS A 1 93 ? 3.672 -8.312 -2.458 1.00 95.00 93 CYS A CA 1
ATOM 720 C C . CYS A 1 93 ? 3.124 -8.105 -3.870 1.00 95.00 93 CYS A C 1
ATOM 722 O O . CYS A 1 93 ? 3.048 -9.052 -4.650 1.00 95.00 93 CYS A O 1
ATOM 724 N N . PHE A 1 94 ? 2.774 -6.867 -4.215 1.00 94.75 94 PHE A N 1
ATOM 725 C CA . PHE A 1 94 ? 2.412 -6.508 -5.581 1.00 94.75 94 PHE A CA 1
ATOM 726 C C . PHE A 1 94 ? 3.673 -6.352 -6.424 1.00 94.75 94 PHE A C 1
ATOM 728 O O . PHE A 1 94 ? 4.550 -5.559 -6.078 1.00 94.75 94 PHE A O 1
ATOM 735 N N . ARG A 1 95 ? 3.776 -7.117 -7.515 1.00 92.94 95 ARG A N 1
ATOM 736 C CA . ARG A 1 95 ? 4.914 -7.069 -8.449 1.00 92.94 95 ARG A CA 1
ATOM 737 C C . ARG A 1 95 ? 4.557 -7.639 -9.826 1.00 92.94 95 ARG A C 1
ATOM 739 O O . ARG A 1 95 ? 3.594 -8.407 -9.920 1.00 92.94 95 ARG A O 1
ATOM 746 N N . PRO A 1 96 ? 5.335 -7.350 -10.881 1.00 91.38 96 PRO A N 1
ATOM 747 C CA . PRO A 1 96 ? 5.188 -8.043 -12.153 1.00 91.38 96 PRO A CA 1
ATOM 748 C C . PRO A 1 96 ? 5.427 -9.551 -12.008 1.00 91.38 96 PRO A C 1
ATOM 750 O O . PRO A 1 96 ? 6.259 -10.001 -11.211 1.00 91.38 96 PRO A O 1
ATOM 753 N N . LYS A 1 97 ? 4.681 -10.345 -12.784 1.00 90.62 97 LYS A N 1
ATOM 754 C CA . LYS A 1 97 ? 4.731 -11.819 -12.732 1.00 90.62 97 LYS A CA 1
ATOM 755 C C . LYS A 1 97 ? 5.560 -12.460 -13.849 1.00 90.62 97 LYS A C 1
ATOM 757 O O . LYS A 1 97 ? 5.961 -13.610 -13.708 1.00 90.62 97 LYS A O 1
ATOM 762 N N . HIS A 1 98 ? 5.806 -11.740 -14.943 1.00 89.31 98 HIS A N 1
ATOM 763 C CA . HIS A 1 98 ? 6.535 -12.245 -16.107 1.00 89.31 98 HIS A CA 1
ATOM 764 C C . HIS A 1 98 ? 7.973 -11.731 -16.118 1.00 89.31 98 HIS A C 1
ATOM 766 O O . HIS A 1 98 ? 8.205 -10.565 -15.807 1.00 89.31 98 HIS A O 1
ATOM 772 N N . THR A 1 99 ? 8.917 -12.582 -16.526 1.00 84.81 99 THR A N 1
ATOM 773 C CA . THR A 1 99 ? 10.350 -12.253 -16.584 1.00 84.81 99 THR A CA 1
ATOM 774 C C . THR A 1 99 ? 10.612 -11.001 -17.414 1.00 84.81 99 THR A C 1
ATOM 776 O O . THR A 1 99 ? 11.195 -10.065 -16.896 1.00 84.81 99 THR A O 1
ATOM 779 N N . ALA A 1 100 ? 10.043 -10.901 -18.621 1.00 85.12 100 ALA A N 1
ATOM 780 C CA . ALA A 1 100 ? 10.213 -9.720 -19.473 1.00 85.12 100 ALA A CA 1
ATOM 781 C C . ALA A 1 100 ? 9.748 -8.409 -18.804 1.00 85.12 100 ALA A C 1
ATOM 783 O O . ALA A 1 100 ? 10.360 -7.362 -18.987 1.00 85.12 100 ALA A O 1
ATOM 784 N N . SER A 1 101 ? 8.683 -8.456 -17.995 1.00 83.56 101 SER A N 1
ATOM 785 C CA . SER A 1 101 ? 8.214 -7.289 -17.240 1.00 83.56 101 SER A CA 1
ATOM 786 C C . SER A 1 101 ? 9.136 -6.954 -16.067 1.00 83.56 101 SER A C 1
ATOM 788 O O . SER A 1 101 ? 9.335 -5.781 -15.777 1.00 83.56 101 SER A O 1
ATOM 790 N N . LEU A 1 102 ? 9.703 -7.968 -15.403 1.00 80.44 102 LEU A N 1
ATOM 791 C CA . LEU A 1 102 ? 10.688 -7.784 -14.332 1.00 80.44 102 LEU A CA 1
ATOM 792 C C . LEU A 1 102 ? 12.010 -7.229 -14.866 1.00 80.44 102 LEU A C 1
ATOM 794 O O . LEU A 1 102 ? 12.609 -6.383 -14.210 1.00 80.44 102 LEU A O 1
ATOM 798 N N . ASP A 1 103 ? 12.442 -7.677 -16.043 1.00 77.12 103 ASP A N 1
ATOM 799 C CA . ASP A 1 103 ? 13.646 -7.185 -16.716 1.00 77.12 103 ASP A CA 1
ATOM 800 C C . ASP A 1 103 ? 13.484 -5.715 -17.114 1.00 77.12 103 ASP A C 1
ATOM 802 O O . ASP A 1 103 ? 14.428 -4.936 -17.016 1.00 77.12 103 ASP A O 1
ATOM 806 N N . TRP A 1 104 ? 12.270 -5.318 -17.512 1.00 78.69 104 TRP A N 1
ATOM 807 C CA . TRP A 1 104 ? 11.971 -3.930 -17.846 1.00 78.69 104 TRP A CA 1
ATOM 808 C C . TRP A 1 104 ? 11.825 -3.037 -16.608 1.00 78.69 104 TRP A C 1
ATOM 810 O O . TRP A 1 104 ? 12.382 -1.940 -16.565 1.00 78.69 104 TRP A O 1
ATOM 820 N N . ASN A 1 105 ? 11.072 -3.487 -15.600 1.00 79.94 105 ASN A N 1
ATOM 821 C CA . ASN A 1 105 ? 10.879 -2.753 -14.356 1.00 79.94 105 ASN A CA 1
ATOM 822 C C . ASN A 1 105 ? 10.537 -3.705 -13.189 1.00 79.94 105 ASN A C 1
ATOM 824 O O . ASN A 1 105 ? 9.399 -4.168 -13.080 1.00 79.94 105 ASN A O 1
ATOM 828 N N . PRO A 1 106 ? 11.474 -3.965 -12.261 1.00 84.62 106 PRO A N 1
ATOM 829 C CA . PRO A 1 106 ? 11.266 -4.903 -11.157 1.00 84.62 106 PRO A CA 1
ATOM 830 C C . PRO A 1 106 ? 10.577 -4.283 -9.929 1.00 84.62 106 PRO A C 1
ATOM 832 O O . PRO A 1 106 ? 10.681 -4.828 -8.824 1.00 84.62 106 PRO A O 1
ATOM 835 N N . PHE A 1 107 ? 9.895 -3.141 -10.085 1.00 85.62 107 PHE A N 1
ATOM 836 C CA . PHE A 1 107 ? 9.236 -2.452 -8.979 1.00 85.62 107 PHE A CA 1
ATOM 837 C C . PHE A 1 107 ? 8.268 -3.376 -8.235 1.00 85.62 107 PHE A C 1
ATOM 839 O O . PHE A 1 107 ? 7.451 -4.087 -8.827 1.00 85.62 107 PHE A O 1
ATOM 846 N N . ARG A 1 108 ? 8.360 -3.360 -6.903 1.00 89.06 108 ARG A N 1
ATOM 847 C CA . ARG A 1 108 ? 7.469 -4.133 -6.036 1.00 89.06 108 ARG A CA 1
ATOM 848 C C . ARG A 1 108 ? 7.038 -3.326 -4.827 1.00 89.06 108 ARG A C 1
ATOM 850 O O . ARG A 1 108 ? 7.811 -2.538 -4.280 1.00 89.06 108 ARG A O 1
ATOM 857 N N . VAL A 1 109 ? 5.805 -3.562 -4.394 1.00 90.62 109 VAL A N 1
ATOM 858 C CA . VAL A 1 109 ? 5.230 -2.925 -3.210 1.00 90.62 109 VAL A CA 1
ATOM 859 C C . VAL A 1 109 ? 4.740 -3.993 -2.247 1.00 90.62 109 VAL A C 1
ATOM 861 O O . VAL A 1 109 ? 3.918 -4.840 -2.594 1.00 90.62 109 VAL A O 1
ATOM 864 N N . PHE A 1 110 ? 5.277 -3.974 -1.031 1.00 93.81 110 PHE A N 1
ATOM 865 C CA . PHE A 1 110 ? 4.797 -4.809 0.059 1.00 93.81 110 PHE A CA 1
ATOM 866 C C . PHE A 1 110 ? 3.598 -4.126 0.717 1.00 93.81 110 PHE A C 1
ATOM 868 O O . PHE A 1 110 ? 3.742 -3.086 1.363 1.00 93.81 110 PHE A O 1
ATOM 875 N N . THR A 1 111 ? 2.414 -4.700 0.535 1.00 95.62 111 THR A N 1
ATOM 876 C CA . THR A 1 111 ? 1.158 -4.107 0.989 1.00 95.62 111 THR A CA 1
ATOM 877 C C . THR A 1 111 ? 0.594 -4.912 2.133 1.00 95.62 111 THR A C 1
ATOM 879 O O . THR A 1 111 ? 0.336 -6.109 2.005 1.00 95.62 111 THR A O 1
ATOM 882 N N . THR A 1 112 ? 0.404 -4.232 3.257 1.00 96.31 112 THR A N 1
ATOM 883 C CA . THR A 1 112 ? -0.145 -4.818 4.480 1.00 96.31 112 THR A CA 1
ATOM 884 C C . THR A 1 112 ? -1.584 -4.360 4.686 1.00 96.31 112 THR A C 1
ATOM 886 O O . THR A 1 112 ? -1.925 -3.230 4.342 1.00 96.31 112 THR A O 1
ATOM 889 N N . LEU A 1 113 ? -2.416 -5.233 5.247 1.00 97.88 113 LEU A N 1
ATOM 890 C CA . LEU A 1 113 ? -3.785 -4.944 5.656 1.00 97.88 113 LEU A CA 1
ATOM 891 C C . LEU A 1 113 ? -3.938 -5.228 7.154 1.00 97.88 113 LEU A C 1
ATOM 893 O O . LEU A 1 113 ? -3.487 -6.258 7.664 1.00 97.88 113 LEU A O 1
ATOM 897 N N . PHE A 1 114 ? -4.550 -4.274 7.844 1.00 97.38 114 PHE A N 1
ATOM 898 C CA . PHE A 1 114 ? -4.874 -4.325 9.260 1.00 97.38 114 PHE A CA 1
ATOM 899 C C . PHE A 1 114 ? -5.900 -5.410 9.602 1.00 97.38 114 PHE A C 1
ATOM 901 O O . PHE A 1 114 ? -6.875 -5.620 8.883 1.00 97.38 114 PHE A O 1
ATOM 908 N N . ARG A 1 115 ? -5.660 -6.087 10.729 1.00 97.31 115 ARG A N 1
ATOM 909 C CA . ARG A 1 115 ? -6.489 -7.152 11.297 1.00 97.31 115 ARG A CA 1
ATOM 910 C C . ARG A 1 115 ? -7.053 -6.708 12.655 1.00 97.31 115 ARG A C 1
ATOM 912 O O . ARG A 1 115 ? -6.445 -7.000 13.690 1.00 97.31 115 ARG A O 1
ATOM 919 N N . PRO A 1 116 ? -8.181 -5.972 12.678 1.00 96.44 116 PRO A N 1
ATOM 920 C CA . PRO A 1 116 ? -8.764 -5.424 13.906 1.00 96.44 116 PRO A CA 1
ATOM 921 C C . PRO A 1 116 ? -9.117 -6.489 14.945 1.00 96.44 116 PRO A C 1
ATOM 923 O O . PRO A 1 116 ? -9.097 -6.216 16.142 1.00 96.44 116 PRO A O 1
ATOM 926 N N . GLU A 1 117 ? -9.421 -7.711 14.516 1.00 95.88 117 GLU A N 1
ATOM 927 C CA . GLU A 1 117 ? -9.736 -8.839 15.390 1.00 95.88 117 GLU A CA 1
ATOM 928 C C . GLU A 1 117 ? -8.563 -9.289 16.274 1.00 95.88 117 GLU A C 1
ATOM 930 O O . GLU A 1 117 ? -8.789 -10.013 17.239 1.00 95.88 117 GLU A O 1
ATOM 935 N N . LEU A 1 118 ? -7.333 -8.861 15.964 1.00 95.81 118 LEU A N 1
ATOM 936 C CA . LEU A 1 118 ? -6.133 -9.167 16.748 1.00 95.81 118 LEU A CA 1
ATOM 937 C C . LEU A 1 118 ? -5.846 -8.140 17.853 1.00 95.81 118 LEU A C 1
ATOM 939 O O . LEU A 1 118 ? -4.926 -8.352 18.639 1.00 95.81 118 LEU A O 1
ATOM 943 N N . LEU A 1 119 ? -6.602 -7.039 17.920 1.00 94.94 119 LEU A N 1
ATOM 944 C CA . LEU A 1 119 ? -6.469 -6.066 19.004 1.00 94.94 119 LEU A CA 1
ATOM 945 C C . LEU A 1 119 ? -7.102 -6.582 20.297 1.00 94.94 119 LEU A C 1
ATOM 947 O O . LEU A 1 119 ? -8.189 -7.169 20.281 1.00 94.94 119 LEU A O 1
ATOM 951 N N . VAL A 1 120 ? -6.436 -6.308 21.419 1.00 93.69 120 VAL A N 1
ATOM 952 C CA . VAL A 1 120 ? -6.909 -6.683 22.756 1.00 93.69 120 VAL A CA 1
ATOM 953 C C . VAL A 1 120 ? -7.912 -5.645 23.253 1.00 93.69 120 VAL A C 1
ATOM 955 O O . VAL A 1 120 ? -8.980 -6.004 23.756 1.00 93.69 120 VAL A O 1
ATOM 958 N N . SER A 1 121 ? -7.605 -4.358 23.074 1.00 96.44 121 SER A N 1
ATOM 959 C CA . SER A 1 121 ? -8.496 -3.265 23.458 1.00 96.44 121 SER A CA 1
ATOM 960 C C . SER A 1 121 ? -9.657 -3.116 22.476 1.00 96.44 121 SER A C 1
ATOM 962 O O . SER A 1 121 ? -9.489 -2.758 21.305 1.00 96.44 121 SER A O 1
ATOM 964 N N . LYS A 1 122 ? -10.873 -3.353 22.979 1.00 96.56 122 LYS A N 1
ATOM 965 C CA . LYS A 1 122 ? -12.114 -3.119 22.232 1.00 96.56 122 LYS A CA 1
ATOM 966 C C . LYS A 1 122 ? -12.264 -1.642 21.851 1.00 96.56 122 LYS A C 1
ATOM 968 O O . LYS A 1 122 ? -12.623 -1.362 20.711 1.00 96.56 122 LYS A O 1
ATOM 973 N N . ASP A 1 123 ? -11.929 -0.734 22.763 1.00 96.50 123 ASP A N 1
ATOM 974 C CA . ASP A 1 123 ? -12.050 0.710 22.549 1.00 96.50 123 ASP A CA 1
ATOM 975 C C . ASP A 1 123 ? -11.081 1.185 21.458 1.00 96.50 123 ASP A C 1
ATOM 977 O O . ASP A 1 123 ? -11.477 1.910 20.547 1.00 96.50 123 ASP A O 1
ATOM 981 N N . ALA A 1 124 ? -9.829 0.707 21.480 1.00 96.62 124 ALA A N 1
ATOM 982 C CA . ALA A 1 124 ? -8.858 1.015 20.428 1.00 96.62 124 ALA A CA 1
ATOM 983 C C . ALA A 1 124 ? -9.308 0.461 19.068 1.00 96.62 124 ALA A C 1
ATOM 985 O O . ALA A 1 124 ? -9.163 1.124 18.042 1.00 96.62 124 ALA A O 1
ATOM 986 N N . ARG A 1 125 ? -9.903 -0.738 19.049 1.00 97.38 125 ARG A N 1
ATOM 987 C CA . ARG A 1 125 ? -10.444 -1.338 17.826 1.00 97.38 125 ARG A CA 1
ATOM 988 C C . ARG A 1 125 ? -11.587 -0.523 17.235 1.00 97.38 125 ARG A C 1
ATOM 990 O O . ARG A 1 125 ? -11.566 -0.243 16.040 1.00 97.38 125 ARG A O 1
ATOM 997 N N . GLU A 1 126 ? -12.572 -0.150 18.046 1.00 97.38 126 GLU A N 1
ATOM 998 C CA . GLU A 1 126 ? -13.718 0.646 17.594 1.00 97.38 126 GLU A CA 1
ATOM 999 C C . GLU A 1 126 ? -13.274 2.034 17.123 1.00 97.38 126 GLU A C 1
ATOM 1001 O O . GLU A 1 126 ? -13.668 2.472 16.042 1.00 97.38 126 GLU A O 1
ATOM 1006 N N . GLN A 1 127 ? -12.367 2.676 17.865 1.00 97.12 127 GLN A N 1
ATOM 1007 C CA . GLN A 1 127 ? -11.813 3.972 17.486 1.00 97.12 127 GLN A CA 1
ATOM 1008 C C . GLN A 1 127 ? -11.011 3.910 16.177 1.00 97.12 127 GLN A C 1
ATOM 1010 O O . GLN A 1 127 ? -11.134 4.812 15.345 1.00 97.12 127 GLN A O 1
ATOM 1015 N N . ALA A 1 128 ? -10.204 2.862 15.971 1.00 96.50 128 ALA A N 1
ATOM 1016 C CA . ALA A 1 128 ? -9.458 2.675 14.729 1.00 96.50 128 ALA A CA 1
ATOM 1017 C C . ALA A 1 128 ? -10.404 2.486 13.537 1.00 96.50 128 ALA A C 1
ATOM 1019 O O . ALA A 1 128 ? -10.239 3.149 12.517 1.00 96.50 128 ALA A O 1
ATOM 1020 N N . LEU A 1 129 ? -11.418 1.627 13.672 1.00 96.62 129 LEU A N 1
ATOM 1021 C CA . LEU A 1 129 ? -12.388 1.378 12.604 1.00 96.62 129 LEU A CA 1
ATOM 1022 C C . LEU A 1 129 ? -13.193 2.632 12.249 1.00 96.62 129 LEU A C 1
ATOM 1024 O O . LEU A 1 129 ? -13.362 2.909 11.066 1.00 96.62 129 LEU A O 1
ATOM 1028 N N . ALA A 1 130 ? -13.605 3.426 13.240 1.00 96.19 130 ALA A N 1
ATOM 1029 C CA . ALA A 1 130 ? -14.324 4.677 13.001 1.00 96.19 130 ALA A CA 1
ATOM 1030 C C . ALA A 1 130 ? -13.494 5.691 12.190 1.00 96.19 130 ALA A C 1
ATOM 1032 O O . ALA A 1 130 ? -14.011 6.313 11.264 1.00 96.19 130 ALA A O 1
ATOM 1033 N N . LEU A 1 131 ? -12.198 5.837 12.495 1.00 95.44 131 LEU A N 1
ATOM 1034 C CA . LEU A 1 131 ? -11.300 6.713 11.726 1.00 95.44 131 LEU A CA 1
ATOM 1035 C C . LEU A 1 131 ? -11.091 6.201 10.294 1.00 95.44 131 LEU A C 1
ATOM 1037 O O . LEU A 1 131 ? -11.096 6.980 9.340 1.00 95.44 131 LEU A O 1
ATOM 1041 N N . LEU A 1 132 ? -10.925 4.886 10.144 1.00 95.69 132 LEU A N 1
ATOM 1042 C CA . LEU A 1 132 ? -10.717 4.239 8.851 1.00 95.69 132 LEU A CA 1
ATOM 1043 C C . LEU A 1 132 ? -11.954 4.301 7.947 1.00 95.69 132 LEU A C 1
ATOM 1045 O O . LEU A 1 132 ? -11.810 4.405 6.734 1.00 95.69 132 LEU A O 1
ATOM 1049 N N . GLU A 1 133 ? -13.158 4.263 8.514 1.00 94.31 133 GLU A N 1
ATOM 1050 C CA . GLU A 1 133 ? -14.410 4.386 7.760 1.00 94.31 133 GLU A CA 1
ATOM 1051 C C . GLU A 1 133 ? -14.641 5.815 7.242 1.00 94.31 133 GLU A C 1
ATOM 1053 O O . GLU A 1 133 ? -15.208 6.010 6.168 1.00 94.31 133 GLU A O 1
ATOM 1058 N N . GLN A 1 134 ? -14.175 6.827 7.979 1.00 91.56 134 GLN A N 1
ATOM 1059 C CA . GLN A 1 134 ? -14.380 8.236 7.629 1.00 91.56 134 GLN A CA 1
ATOM 1060 C C . GLN A 1 134 ? -13.358 8.774 6.622 1.00 91.56 134 GLN A C 1
ATOM 1062 O O . GLN A 1 134 ? -13.633 9.765 5.935 1.00 91.56 134 GLN A O 1
ATOM 1067 N N . ARG A 1 135 ? -12.167 8.170 6.533 1.00 92.06 135 ARG A N 1
ATOM 1068 C CA . ARG A 1 135 ? -11.099 8.694 5.674 1.00 92.06 135 ARG A CA 1
ATOM 1069 C C . ARG A 1 135 ? -11.342 8.396 4.197 1.00 92.06 135 ARG A C 1
ATOM 1071 O O . ARG A 1 135 ? -11.877 7.360 3.813 1.00 92.06 135 ARG A O 1
ATOM 1078 N N . ARG A 1 136 ? -10.854 9.297 3.346 1.00 90.88 136 ARG A N 1
ATOM 1079 C CA . ARG A 1 136 ? -10.880 9.154 1.888 1.00 90.88 136 ARG A CA 1
ATOM 1080 C C . ARG A 1 136 ? -9.458 9.201 1.344 1.00 90.88 136 ARG A C 1
ATOM 1082 O O . ARG A 1 136 ? -8.879 10.275 1.228 1.00 90.88 136 ARG A O 1
ATOM 1089 N N . ILE A 1 137 ? -8.904 8.027 1.042 1.00 93.88 137 ILE A N 1
ATOM 1090 C CA . ILE A 1 137 ? -7.552 7.897 0.471 1.00 93.88 137 ILE A CA 1
ATOM 1091 C C . ILE A 1 137 ? -7.554 8.198 -1.030 1.00 93.88 137 ILE A C 1
ATOM 1093 O O . ILE A 1 137 ? -6.636 8.840 -1.534 1.00 93.88 137 ILE A O 1
ATOM 1097 N N . PHE A 1 138 ? -8.575 7.711 -1.734 1.00 95.75 138 PHE A N 1
ATOM 1098 C CA . PHE A 1 138 ? -8.662 7.749 -3.191 1.00 95.75 138 PHE A CA 1
ATOM 1099 C C . PHE A 1 138 ? -9.523 8.929 -3.633 1.00 95.75 138 PHE A C 1
ATOM 1101 O O . PHE A 1 138 ? -10.582 9.172 -3.051 1.00 95.75 138 PHE A O 1
ATOM 1108 N N . THR A 1 139 ? -9.062 9.658 -4.645 1.00 96.19 139 THR A N 1
ATOM 1109 C CA . THR A 1 139 ? -9.817 10.750 -5.266 1.00 96.19 139 THR A CA 1
ATOM 1110 C C . THR A 1 139 ? -10.931 10.194 -6.149 1.00 96.19 139 THR A C 1
ATOM 1112 O O . THR A 1 139 ? -10.824 9.078 -6.661 1.00 96.19 139 THR A O 1
ATOM 1115 N N . ASP A 1 140 ? -11.990 10.977 -6.358 1.00 97.44 140 ASP A N 1
ATOM 1116 C CA . ASP A 1 140 ? -13.083 10.582 -7.255 1.00 97.44 140 ASP A CA 1
ATOM 1117 C C . ASP A 1 140 ? -12.552 10.360 -8.685 1.00 97.44 140 ASP A C 1
ATOM 1119 O O . ASP A 1 140 ? -12.834 9.330 -9.291 1.00 97.44 140 ASP A O 1
ATOM 1123 N N . THR A 1 141 ? -11.646 11.229 -9.154 1.00 97.25 141 THR A N 1
ATOM 1124 C CA . THR A 1 141 ? -10.941 11.081 -10.439 1.00 97.25 141 THR A CA 1
ATOM 1125 C C . THR A 1 141 ? -10.213 9.740 -10.560 1.00 97.25 141 THR A C 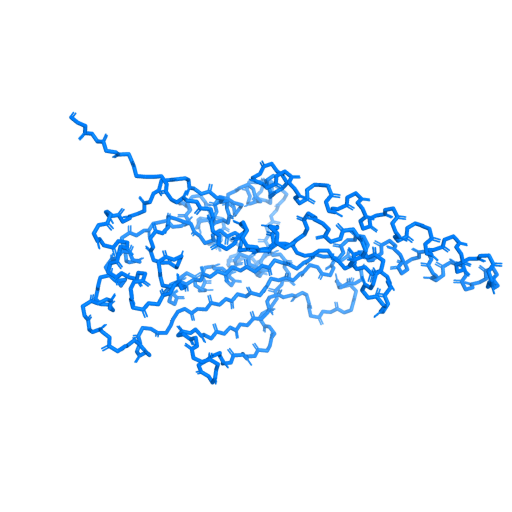1
ATOM 1127 O O . THR A 1 141 ? -10.314 9.066 -11.586 1.00 97.25 141 THR A O 1
ATOM 1130 N N . LEU A 1 142 ? -9.483 9.317 -9.520 1.00 97.56 142 LEU A N 1
ATOM 1131 C CA . LEU A 1 142 ? -8.801 8.023 -9.524 1.00 97.56 142 LEU A CA 1
ATOM 1132 C C . LEU A 1 142 ? -9.801 6.870 -9.619 1.00 97.56 142 LEU A C 1
ATOM 1134 O O . LEU A 1 142 ? -9.567 5.911 -10.351 1.00 97.56 142 LEU A O 1
ATOM 1138 N N . LEU A 1 143 ? -10.903 6.944 -8.872 1.00 98.06 143 LEU A N 1
ATOM 1139 C CA . LEU A 1 143 ? -11.931 5.906 -8.890 1.00 98.06 143 LEU A CA 1
ATOM 1140 C C . LEU A 1 143 ? -12.589 5.794 -10.270 1.00 98.06 143 LEU A C 1
ATOM 1142 O O . LEU A 1 143 ? -12.773 4.672 -10.745 1.00 98.06 143 LEU A O 1
ATOM 1146 N N . ASP A 1 144 ? -12.858 6.917 -10.934 1.00 97.88 144 ASP A N 1
ATOM 1147 C CA . ASP A 1 144 ? -13.398 6.952 -12.295 1.00 97.88 144 ASP A CA 1
ATOM 1148 C C . ASP A 1 144 ? -12.423 6.338 -13.308 1.00 97.88 144 ASP A C 1
ATOM 1150 O O . ASP A 1 144 ? -12.807 5.455 -14.075 1.00 97.88 144 ASP A O 1
ATOM 1154 N N . LEU A 1 145 ? -11.136 6.700 -13.248 1.00 97.38 145 LEU A N 1
ATOM 1155 C CA . LEU A 1 145 ? -10.100 6.094 -14.095 1.00 97.38 145 LEU A CA 1
ATOM 1156 C C . LEU A 1 145 ? -9.981 4.582 -13.866 1.00 97.38 145 LEU A C 1
ATOM 1158 O O . LEU A 1 145 ? -9.845 3.813 -14.816 1.00 97.38 145 LEU A O 1
ATOM 1162 N N . LEU A 1 146 ? -10.073 4.126 -12.615 1.00 97.75 146 LEU A N 1
ATOM 1163 C CA . LEU A 1 146 ? -10.066 2.698 -12.299 1.00 97.75 146 LEU A CA 1
ATOM 1164 C C . LEU A 1 146 ? -11.328 1.980 -12.788 1.00 97.75 146 LEU A C 1
ATOM 1166 O O . LEU A 1 146 ? -11.275 0.766 -13.016 1.00 97.75 146 LEU A O 1
ATOM 1170 N N . ASN A 1 147 ? -12.469 2.667 -12.875 1.00 97.38 147 ASN A N 1
ATOM 1171 C CA . ASN A 1 147 ? -13.697 2.110 -13.445 1.00 97.38 147 ASN A CA 1
ATOM 1172 C C . ASN A 1 147 ? -13.522 1.917 -14.952 1.00 97.38 147 ASN A C 1
ATOM 1174 O O . ASN A 1 147 ? -13.691 0.792 -15.419 1.00 97.38 147 ASN A O 1
ATOM 1178 N N . THR A 1 148 ? -13.038 2.942 -15.658 1.00 96.19 148 THR A N 1
ATOM 1179 C CA . THR A 1 148 ? -12.671 2.857 -17.080 1.00 96.19 148 THR A CA 1
ATOM 1180 C C . THR A 1 148 ? -11.681 1.723 -17.338 1.00 96.19 148 THR A C 1
ATOM 1182 O O . THR A 1 148 ? -11.932 0.865 -18.180 1.00 96.19 148 THR A O 1
ATOM 1185 N N . ALA A 1 149 ? -10.600 1.640 -16.555 1.00 95.75 149 ALA A N 1
ATOM 1186 C CA . ALA A 1 149 ? -9.628 0.557 -16.686 1.00 95.75 149 ALA A CA 1
ATOM 1187 C C . ALA A 1 149 ? -10.257 -0.826 -16.449 1.00 95.75 149 ALA A C 1
ATOM 1189 O O . ALA A 1 149 ? -9.869 -1.804 -17.081 1.00 95.75 149 ALA A O 1
ATOM 1190 N N . GLY A 1 150 ? -11.232 -0.930 -15.541 1.00 94.38 150 GLY A N 1
ATOM 1191 C CA . GLY A 1 150 ? -11.946 -2.177 -15.262 1.00 94.38 150 GLY A CA 1
ATOM 1192 C C . GLY A 1 150 ? -12.747 -2.700 -16.458 1.00 94.38 150 GLY A C 1
ATOM 1193 O O . GLY A 1 150 ? -12.847 -3.911 -16.631 1.00 94.38 150 GLY A O 1
ATOM 1194 N N . GLU A 1 151 ? -13.263 -1.803 -17.296 1.00 95.19 151 GLU A N 1
ATOM 1195 C CA . GLU A 1 151 ? -13.963 -2.134 -18.545 1.00 95.19 151 GLU A CA 1
ATOM 1196 C C . GLU A 1 151 ? -12.996 -2.467 -19.695 1.00 95.19 151 GLU A C 1
ATOM 1198 O O . GLU A 1 151 ? -13.404 -3.034 -20.707 1.00 95.19 151 GLU A O 1
ATOM 1203 N N . GLN A 1 152 ? -11.710 -2.145 -19.527 1.00 93.19 152 GLN A N 1
ATOM 1204 C CA . GLN A 1 152 ? -10.656 -2.249 -20.538 1.00 93.19 152 GLN A CA 1
ATOM 1205 C C . GLN A 1 152 ? -9.545 -3.234 -20.131 1.00 93.19 152 GLN A C 1
ATOM 1207 O O . GLN A 1 152 ? -8.380 -3.030 -20.461 1.00 93.19 152 GLN A O 1
ATOM 1212 N N . ASP A 1 153 ? -9.868 -4.289 -19.375 1.00 91.56 153 ASP A N 1
ATOM 1213 C CA . ASP A 1 153 ? -8.899 -5.305 -18.919 1.00 91.56 153 ASP A CA 1
ATOM 1214 C C . ASP A 1 153 ? -7.653 -4.713 -18.219 1.00 91.56 153 ASP A C 1
ATOM 1216 O O . ASP A 1 153 ? -6.515 -5.146 -18.418 1.00 91.56 153 ASP A O 1
ATOM 1220 N N . ALA A 1 154 ? -7.885 -3.718 -17.358 1.00 90.19 154 ALA A N 1
ATOM 1221 C CA . ALA A 1 154 ? -6.876 -2.935 -16.643 1.00 90.19 154 ALA A CA 1
ATOM 1222 C C . ALA A 1 154 ? -5.934 -2.120 -17.549 1.00 90.19 154 ALA A C 1
ATOM 1224 O O . ALA A 1 154 ? -4.814 -1.808 -17.146 1.00 90.19 154 ALA A O 1
ATOM 1225 N N . GLN A 1 155 ? -6.372 -1.758 -18.753 1.00 90.88 155 GLN A N 1
ATOM 1226 C CA . GLN A 1 155 ? -5.640 -0.872 -19.655 1.00 90.88 155 GLN A CA 1
ATOM 1227 C C . GLN A 1 155 ? -6.199 0.550 -19.599 1.00 90.88 155 GLN A C 1
ATOM 1229 O O . GLN A 1 155 ? -7.357 0.760 -19.255 1.00 90.88 155 GLN A O 1
ATOM 1234 N N . LEU A 1 156 ? -5.341 1.516 -19.914 1.00 90.62 156 LEU A N 1
ATOM 1235 C CA . LEU A 1 156 ? -5.681 2.924 -20.072 1.00 90.62 156 LEU A CA 1
ATOM 1236 C C . LEU A 1 156 ? -5.002 3.430 -21.344 1.00 90.62 156 LEU A C 1
ATOM 1238 O O . LEU A 1 156 ? -3.898 2.983 -21.679 1.00 90.62 156 LEU A O 1
ATOM 1242 N N . ASP A 1 157 ? -5.645 4.363 -22.038 1.00 91.81 157 ASP A N 1
ATOM 1243 C CA . ASP A 1 157 ? -4.996 5.091 -23.124 1.00 91.81 157 ASP A CA 1
ATOM 1244 C C . ASP A 1 157 ? -3.947 6.085 -22.591 1.00 91.81 157 ASP A C 1
ATOM 1246 O O . ASP A 1 157 ? -3.713 6.212 -21.387 1.00 91.81 157 ASP A O 1
ATOM 1250 N N . HIS A 1 158 ? -3.259 6.772 -23.502 1.00 90.06 158 HIS A N 1
ATOM 1251 C CA . HIS A 1 158 ? -2.165 7.663 -23.132 1.00 90.06 158 HIS A CA 1
ATOM 1252 C C . HIS A 1 158 ? -2.617 8.848 -22.264 1.00 90.06 158 HIS A C 1
ATOM 1254 O O . HIS A 1 158 ? -1.964 9.138 -21.264 1.00 90.06 158 HIS A O 1
ATOM 1260 N N . GLU A 1 159 ? -3.732 9.495 -22.608 1.00 92.19 159 GLU A N 1
ATOM 1261 C CA . GLU A 1 159 ? -4.248 10.663 -21.882 1.00 92.19 159 GLU A CA 1
ATOM 1262 C C . GLU A 1 159 ? -4.736 10.254 -20.485 1.00 92.19 159 GLU A C 1
ATOM 1264 O O . GLU A 1 159 ? -4.414 10.886 -19.476 1.00 92.19 159 GLU A O 1
ATOM 1269 N N . GLN A 1 160 ? -5.432 9.120 -20.404 1.00 91.69 160 GLN A N 1
ATOM 1270 C CA . GLN A 1 160 ? -5.861 8.528 -19.142 1.00 91.69 160 GLN A CA 1
ATOM 1271 C C . GLN A 1 160 ? -4.675 8.118 -18.267 1.00 91.69 160 GLN A C 1
ATOM 1273 O O . GLN A 1 160 ? -4.715 8.319 -17.053 1.00 91.69 160 GLN A O 1
ATOM 1278 N N . ALA A 1 161 ? -3.614 7.556 -18.852 1.00 87.50 161 ALA A N 1
ATOM 1279 C CA . ALA A 1 161 ? -2.412 7.171 -18.121 1.00 87.50 161 ALA A CA 1
ATOM 1280 C C . ALA A 1 161 ? -1.666 8.392 -17.553 1.00 87.50 161 ALA A C 1
ATOM 1282 O O . ALA A 1 161 ? -1.193 8.339 -16.412 1.00 87.50 161 ALA A O 1
ATOM 1283 N N . GLU A 1 162 ? -1.594 9.495 -18.307 1.00 90.19 162 GLU A N 1
ATOM 1284 C CA . GLU A 1 162 ? -1.011 10.756 -17.831 1.00 90.19 162 GLU A CA 1
ATOM 1285 C C . GLU A 1 162 ? -1.783 11.341 -16.641 1.00 90.19 162 GLU A C 1
ATOM 1287 O O . GLU A 1 162 ? -1.160 11.850 -15.708 1.00 90.19 162 GLU A O 1
ATOM 1292 N N . ALA A 1 163 ? -3.113 11.203 -16.622 1.00 91.56 163 ALA A N 1
ATOM 1293 C CA . ALA A 1 163 ? -3.947 11.591 -15.482 1.00 91.56 163 ALA A CA 1
ATOM 1294 C C . ALA A 1 163 ? -3.878 10.585 -14.315 1.00 91.56 163 ALA A C 1
ATOM 1296 O O . ALA A 1 163 ? -3.902 10.968 -13.145 1.00 91.56 163 ALA A O 1
ATOM 1297 N N . PHE A 1 164 ? -3.755 9.290 -14.608 1.00 93.25 164 PHE A N 1
ATOM 1298 C CA . PHE A 1 164 ? -3.778 8.220 -13.611 1.00 93.25 164 PHE A CA 1
ATOM 1299 C C . PHE A 1 164 ? -2.601 8.276 -12.641 1.00 93.25 164 PHE A C 1
ATOM 1301 O O . PHE A 1 164 ? -2.794 8.138 -11.434 1.00 93.25 164 PHE A O 1
ATOM 1308 N N . VAL A 1 165 ? -1.379 8.469 -13.144 1.00 89.62 165 VAL A N 1
ATOM 1309 C CA . VAL A 1 165 ? -0.172 8.462 -12.303 1.00 89.62 165 VAL A CA 1
ATOM 1310 C C . VAL A 1 165 ? -0.223 9.515 -11.183 1.00 89.62 165 VAL A C 1
ATOM 1312 O O . VAL A 1 165 ? -0.027 9.127 -10.027 1.00 89.62 165 VAL A O 1
ATOM 1315 N N . PRO A 1 166 ? -0.477 10.814 -11.443 1.00 90.44 166 PRO A N 1
ATOM 1316 C CA . PRO A 1 166 ? -0.548 11.812 -10.378 1.00 90.44 166 PRO A CA 1
ATOM 1317 C C . PRO A 1 166 ? -1.700 11.544 -9.402 1.00 90.44 166 PRO A C 1
ATOM 1319 O O . PRO A 1 166 ? -1.489 11.639 -8.194 1.00 90.44 166 PRO A O 1
ATOM 1322 N N . GLU A 1 167 ? -2.872 11.131 -9.888 1.00 94.00 167 GLU A N 1
ATOM 1323 C CA . GLU A 1 167 ? -4.026 10.801 -9.038 1.00 94.00 167 GLU A CA 1
ATOM 1324 C C . GLU A 1 167 ? -3.751 9.592 -8.126 1.00 94.00 167 GLU A C 1
ATOM 1326 O O . GLU A 1 167 ? -4.034 9.619 -6.924 1.00 94.00 167 GLU A O 1
ATOM 1331 N N . ALA A 1 168 ? -3.110 8.545 -8.652 1.00 92.69 168 ALA A N 1
ATOM 1332 C CA . ALA A 1 168 ? -2.681 7.394 -7.864 1.00 92.69 168 ALA A CA 1
ATOM 1333 C C . ALA A 1 168 ? -1.618 7.781 -6.824 1.00 92.69 168 ALA A C 1
ATOM 1335 O O . ALA A 1 168 ? -1.669 7.306 -5.686 1.00 92.69 168 ALA A O 1
ATOM 1336 N N . LEU A 1 169 ? -0.677 8.667 -7.172 1.00 90.56 169 LEU A N 1
ATOM 1337 C CA . LEU A 1 169 ? 0.366 9.126 -6.249 1.00 90.56 169 LEU A CA 1
ATOM 1338 C C . LEU A 1 169 ? -0.217 9.810 -5.006 1.00 90.56 169 LEU A C 1
ATOM 1340 O O . LEU A 1 169 ? 0.295 9.561 -3.915 1.00 90.56 169 LEU A O 1
ATOM 1344 N N . LEU A 1 170 ? -1.320 10.561 -5.125 1.00 91.00 170 LEU A N 1
ATOM 1345 C CA . LEU A 1 170 ? -1.992 11.220 -3.989 1.00 91.00 170 LEU A CA 1
ATOM 1346 C C . LEU A 1 170 ? -2.459 10.248 -2.894 1.00 91.00 170 LEU A C 1
ATOM 1348 O O . LEU A 1 170 ? -2.596 10.652 -1.733 1.00 91.00 170 LEU A O 1
ATOM 1352 N N . SER A 1 171 ? -2.692 8.981 -3.252 1.00 91.00 171 SER A N 1
ATOM 1353 C CA . SER A 1 171 ? -3.066 7.914 -2.313 1.00 91.00 171 SER A CA 1
ATOM 1354 C C . SER A 1 171 ? -1.894 7.490 -1.420 1.00 91.00 171 SER A C 1
ATOM 1356 O O . SER A 1 171 ? -2.101 7.016 -0.300 1.00 91.00 171 SER A O 1
ATOM 1358 N N . PHE A 1 172 ? -0.664 7.672 -1.912 1.00 90.00 172 PHE A N 1
ATOM 1359 C CA . PHE A 1 172 ? 0.582 7.221 -1.288 1.00 90.00 172 PHE A CA 1
ATOM 1360 C C . PHE A 1 172 ? 1.495 8.372 -0.835 1.00 90.00 172 PHE A C 1
ATOM 1362 O O . PHE A 1 172 ? 2.550 8.116 -0.249 1.00 90.00 172 PHE A O 1
ATOM 1369 N N . SER A 1 173 ? 1.116 9.624 -1.099 1.00 85.62 173 SER A N 1
ATOM 1370 C CA . SER A 1 173 ? 1.835 10.804 -0.616 1.00 85.62 173 SER A CA 1
ATOM 1371 C C . SER A 1 173 ? 1.664 10.993 0.889 1.00 85.62 173 SER A C 1
ATOM 1373 O O . SER A 1 173 ? 0.630 10.646 1.477 1.00 85.62 173 SER A O 1
ATOM 1375 N N . TRP A 1 174 ? 2.669 11.598 1.511 1.00 81.44 174 TRP A N 1
ATOM 1376 C CA . TRP A 1 174 ? 2.586 12.033 2.899 1.00 81.44 174 TRP A CA 1
ATOM 1377 C C . TRP A 1 174 ? 1.575 13.176 3.054 1.00 81.44 174 TRP A C 1
ATOM 1379 O O . TRP A 1 174 ? 1.574 14.139 2.285 1.00 81.44 174 TRP A O 1
ATOM 1389 N N . ARG A 1 175 ? 0.730 13.094 4.087 1.00 79.94 175 ARG A N 1
ATOM 1390 C CA . ARG A 1 175 ? -0.179 14.173 4.498 1.00 79.94 175 ARG A CA 1
ATOM 1391 C C . ARG A 1 175 ? 0.131 14.536 5.944 1.00 79.94 175 ARG A C 1
ATOM 1393 O O . ARG A 1 175 ? 0.054 13.689 6.825 1.00 79.94 175 ARG A O 1
ATOM 1400 N N . SER A 1 176 ? 0.486 15.797 6.183 1.00 70.06 176 SER A N 1
ATOM 1401 C CA . SER A 1 176 ? 0.948 16.276 7.495 1.00 70.06 176 SER A CA 1
ATOM 1402 C C . SER A 1 176 ? -0.164 16.435 8.534 1.00 70.06 176 SER A C 1
ATOM 1404 O O . SER A 1 176 ? 0.137 16.568 9.719 1.00 70.06 176 SER A O 1
ATOM 1406 N N . VAL A 1 177 ? -1.429 16.423 8.103 1.00 74.75 177 VAL A N 1
ATOM 1407 C CA . VAL A 1 177 ? -2.603 16.596 8.963 1.00 74.75 177 VAL A CA 1
ATOM 1408 C C . VAL A 1 177 ? -3.170 15.232 9.352 1.00 74.75 177 VAL A C 1
ATOM 1410 O O . VAL A 1 177 ? -3.510 14.416 8.493 1.00 74.75 177 VAL A O 1
ATOM 1413 N N . ALA A 1 178 ? -3.290 15.005 10.661 1.00 78.75 178 ALA A N 1
ATOM 1414 C CA . ALA A 1 178 ? -3.919 13.814 11.219 1.00 78.75 178 ALA A CA 1
ATOM 1415 C C . ALA A 1 178 ? -5.402 13.716 10.823 1.00 78.75 178 ALA A C 1
ATOM 1417 O O . ALA A 1 178 ? -6.115 14.716 10.789 1.00 78.75 178 ALA A O 1
ATOM 1418 N N . ALA A 1 179 ? -5.893 12.496 10.618 1.00 79.69 179 ALA A N 1
ATOM 1419 C CA . ALA A 1 179 ? -7.325 12.196 10.631 1.00 79.69 179 ALA A CA 1
ATOM 1420 C C . ALA A 1 179 ? -7.900 12.124 12.059 1.00 79.69 179 ALA A C 1
ATOM 1422 O O . ALA A 1 179 ? -9.113 12.169 12.229 1.00 79.69 179 ALA A O 1
ATOM 1423 N N . ALA A 1 180 ? -7.039 11.995 13.071 1.00 84.50 180 ALA A N 1
ATOM 1424 C CA . ALA A 1 180 ? -7.421 11.768 14.460 1.00 84.50 180 ALA A CA 1
ATOM 1425 C C . ALA A 1 180 ? -7.179 13.003 15.339 1.00 84.50 180 ALA A C 1
ATOM 1427 O O . ALA A 1 180 ? -6.261 13.784 15.088 1.00 84.50 180 ALA A O 1
ATOM 1428 N N . ALA A 1 181 ? -7.950 13.135 16.416 1.00 90.44 181 ALA A N 1
ATOM 1429 C CA . ALA A 1 181 ? -7.617 14.009 17.536 1.00 90.44 181 ALA A CA 1
ATOM 1430 C C . ALA A 1 181 ? -6.451 13.426 18.368 1.00 90.44 181 ALA A C 1
ATOM 1432 O O . ALA A 1 181 ? -6.080 12.256 18.229 1.00 90.44 181 ALA A O 1
ATOM 1433 N N . PHE A 1 182 ? -5.826 14.241 19.220 1.00 90.00 182 PHE A N 1
ATOM 1434 C CA . PHE A 1 182 ? -4.609 13.847 19.945 1.00 90.00 182 PHE A CA 1
ATOM 1435 C C . PHE A 1 182 ? -4.836 12.685 20.926 1.00 90.00 182 PHE A C 1
ATOM 1437 O O . PHE A 1 182 ? -4.031 11.760 21.018 1.00 90.00 182 PHE A O 1
ATOM 1444 N N . ASP A 1 183 ? -5.948 12.724 21.640 1.00 93.25 183 ASP A N 1
ATOM 1445 C CA . ASP A 1 183 ? -6.466 11.684 22.524 1.00 93.25 183 ASP A CA 1
ATOM 1446 C C . ASP A 1 183 ? -6.760 10.375 21.778 1.00 93.25 183 ASP A C 1
ATOM 1448 O O . ASP A 1 183 ? -6.334 9.311 22.231 1.00 93.25 183 ASP A O 1
ATOM 1452 N N . GLN A 1 184 ? -7.367 10.446 20.589 1.00 92.88 184 GLN A N 1
ATOM 1453 C CA . GLN A 1 184 ? -7.559 9.275 19.723 1.00 92.88 184 GLN A CA 1
ATOM 1454 C C . GLN A 1 184 ? -6.215 8.680 19.277 1.00 92.88 184 GLN A C 1
ATOM 1456 O O . GLN A 1 184 ? -6.000 7.475 19.388 1.00 92.88 184 GLN A O 1
ATOM 1461 N N . TYR A 1 185 ? -5.271 9.517 18.836 1.00 92.56 185 TYR A N 1
ATOM 1462 C CA . TYR A 1 185 ? -3.920 9.071 18.486 1.00 92.56 185 TYR A CA 1
ATOM 1463 C C . TYR A 1 185 ? -3.218 8.382 19.661 1.00 92.56 185 TYR A C 1
ATOM 1465 O O . TYR A 1 185 ? -2.594 7.335 19.477 1.00 92.56 185 TYR A O 1
ATOM 1473 N N . ARG A 1 186 ? -3.323 8.952 20.868 1.00 93.88 186 ARG A N 1
ATOM 1474 C CA . ARG A 1 186 ? -2.727 8.377 22.076 1.00 93.88 186 ARG A CA 1
ATOM 1475 C C . ARG A 1 186 ? -3.313 7.011 22.404 1.00 93.88 186 ARG A C 1
ATOM 1477 O O . ARG A 1 186 ? -2.530 6.088 22.597 1.00 93.88 186 ARG A O 1
ATOM 1484 N N . LEU A 1 187 ? -4.641 6.879 22.389 1.00 94.44 187 LEU A N 1
ATOM 1485 C CA . LEU A 1 187 ? -5.327 5.605 22.619 1.00 94.44 187 LEU A CA 1
ATOM 1486 C C . LEU A 1 187 ? -4.811 4.517 21.668 1.00 94.44 187 LEU A C 1
ATOM 1488 O O . LEU A 1 187 ? -4.442 3.427 22.100 1.00 94.44 187 LEU A O 1
ATOM 1492 N N . LEU A 1 188 ? -4.734 4.825 20.370 1.00 94.69 188 LEU A N 1
ATOM 1493 C CA . LEU A 1 188 ? -4.297 3.858 19.363 1.00 94.69 188 LEU A CA 1
ATOM 1494 C C . LEU A 1 188 ? -2.808 3.514 19.474 1.00 94.69 188 LEU A C 1
ATOM 1496 O O . LEU A 1 188 ? -2.422 2.360 19.295 1.00 94.69 188 LEU A O 1
ATOM 1500 N N . ARG A 1 189 ? -1.962 4.499 19.788 1.00 92.81 189 ARG A N 1
ATOM 1501 C CA . ARG A 1 189 ? -0.521 4.295 19.978 1.00 92.81 189 ARG A CA 1
ATOM 1502 C C . ARG A 1 189 ? -0.208 3.477 21.232 1.00 92.81 189 ARG A C 1
ATOM 1504 O O . ARG A 1 189 ? 0.757 2.714 21.205 1.00 92.81 189 ARG A O 1
ATOM 1511 N N . GLU A 1 190 ? -0.961 3.680 22.312 1.00 93.38 190 GLU A N 1
ATOM 1512 C CA . GLU A 1 190 ? -0.813 2.934 23.568 1.00 93.38 190 GLU A CA 1
ATOM 1513 C C . GLU A 1 190 ? -1.159 1.450 23.377 1.00 93.38 190 GLU A C 1
ATOM 1515 O O . GLU A 1 190 ? -0.459 0.605 23.930 1.00 93.38 190 GLU A O 1
ATOM 1520 N N . GLU A 1 191 ? -2.147 1.129 22.532 1.00 93.56 191 GLU A N 1
ATOM 1521 C CA . GLU A 1 191 ? -2.456 -0.257 22.152 1.00 93.56 191 GLU A CA 1
ATOM 1522 C C . GLU A 1 191 ? -1.345 -0.872 21.285 1.00 93.56 191 GLU A C 1
ATOM 1524 O O . GLU A 1 191 ? -0.820 -1.940 21.599 1.00 93.56 191 GLU A O 1
ATOM 1529 N N . HIS A 1 192 ? -0.973 -0.217 20.177 1.00 90.75 192 HIS A N 1
ATOM 1530 C CA . HIS A 1 192 ? 0.127 -0.683 19.335 1.00 90.75 192 HIS A CA 1
ATOM 1531 C C . HIS A 1 192 ? 0.707 0.456 18.470 1.00 90.75 192 HIS A C 1
ATOM 1533 O O . HIS A 1 192 ? -0.044 1.111 17.745 1.00 90.75 192 HIS A O 1
ATOM 1539 N N . PRO A 1 193 ? 2.043 0.652 18.398 1.00 86.56 193 PRO A N 1
ATOM 1540 C CA . PRO A 1 193 ? 2.646 1.749 17.626 1.00 86.56 193 PRO A CA 1
ATOM 1541 C C . PRO A 1 193 ? 2.225 1.794 16.148 1.00 86.56 193 PRO A C 1
ATOM 1543 O O . PRO A 1 193 ? 2.003 2.866 15.592 1.00 86.56 193 PRO A O 1
ATOM 1546 N N . ILE A 1 194 ? 2.072 0.623 15.518 1.00 89.25 194 ILE A N 1
ATOM 1547 C CA . ILE A 1 194 ? 1.618 0.504 14.121 1.00 89.25 194 ILE A CA 1
ATOM 1548 C C . ILE A 1 194 ? 0.177 0.977 13.896 1.00 89.25 194 ILE A C 1
ATOM 1550 O O . ILE A 1 194 ? -0.177 1.335 12.781 1.00 89.25 194 ILE A O 1
ATOM 1554 N N . LEU A 1 195 ? -0.669 0.947 14.927 1.00 90.38 195 LEU A N 1
ATOM 1555 C CA . LEU A 1 195 ? -2.093 1.216 14.776 1.00 90.38 195 LEU A CA 1
ATOM 1556 C C . LEU A 1 195 ? -2.342 2.704 14.543 1.00 90.38 195 LEU A C 1
ATOM 1558 O O . LEU A 1 195 ? -3.143 3.066 13.686 1.00 90.38 195 LEU A O 1
ATOM 1562 N N . ALA A 1 196 ? -1.601 3.557 15.252 1.00 89.81 196 ALA A N 1
ATOM 1563 C CA . ALA A 1 196 ? -1.646 4.997 15.043 1.00 89.81 196 ALA A CA 1
ATOM 1564 C C . ALA A 1 196 ? -1.184 5.381 13.626 1.00 89.81 196 ALA A C 1
ATOM 1566 O O . ALA A 1 196 ? -1.801 6.225 12.987 1.00 89.81 196 ALA A O 1
ATOM 1567 N N . ASP A 1 197 ? -0.146 4.722 13.111 1.00 87.88 197 ASP A N 1
ATOM 1568 C CA . ASP A 1 197 ? 0.325 4.912 11.735 1.00 87.88 197 ASP A CA 1
ATOM 1569 C C . ASP A 1 197 ? -0.733 4.506 10.693 1.00 87.88 197 ASP A C 1
ATOM 1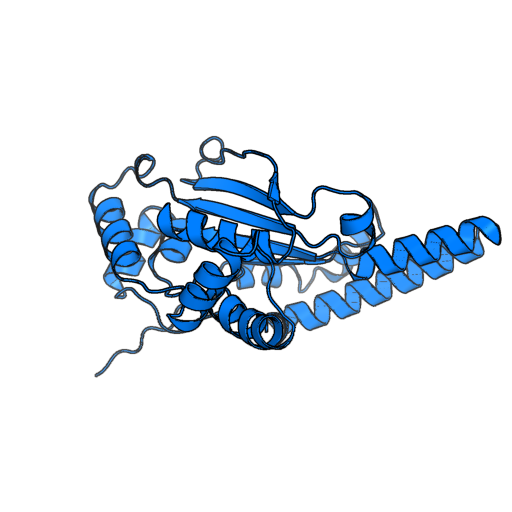571 O O . ASP A 1 197 ? -0.943 5.197 9.700 1.00 87.88 197 ASP A O 1
ATOM 1575 N N . ILE A 1 198 ? -1.461 3.417 10.953 1.00 90.94 198 ILE A N 1
ATOM 1576 C CA . ILE A 1 198 ? -2.507 2.918 10.056 1.00 90.94 198 ILE A CA 1
ATOM 1577 C C . ILE A 1 198 ? -3.749 3.808 10.074 1.00 90.94 198 ILE A C 1
ATOM 1579 O O . ILE A 1 198 ? -4.258 4.141 9.007 1.00 90.94 198 ILE A O 1
ATOM 1583 N N . ALA A 1 199 ? -4.275 4.145 11.253 1.00 92.81 199 ALA A N 1
ATOM 1584 C CA . ALA A 1 199 ? -5.621 4.703 11.397 1.00 92.81 199 ALA A CA 1
ATOM 1585 C C . ALA A 1 199 ? -5.656 6.228 11.574 1.00 92.81 199 ALA A C 1
ATOM 1587 O O . ALA A 1 199 ? -6.664 6.848 11.246 1.00 92.81 199 ALA A O 1
ATOM 1588 N N . CYS A 1 200 ? -4.578 6.862 12.049 1.00 90.69 200 CYS A N 1
ATOM 1589 C CA . CYS A 1 200 ? -4.575 8.309 12.305 1.00 90.69 200 CYS A CA 1
ATOM 1590 C C . CYS A 1 200 ? -4.190 9.151 11.083 1.00 90.69 200 CYS A C 1
ATOM 1592 O O . CYS A 1 200 ? -4.164 10.377 11.187 1.00 90.69 200 CYS A O 1
ATOM 1594 N N . LEU A 1 201 ? -3.875 8.530 9.944 1.00 87.38 201 LEU A N 1
ATOM 1595 C CA . LEU A 1 201 ? -3.442 9.215 8.728 1.00 87.38 201 LEU A CA 1
ATOM 1596 C C . LEU A 1 201 ? -4.515 9.177 7.636 1.00 87.38 201 LEU A C 1
ATOM 1598 O O . LEU A 1 201 ? -5.269 8.211 7.492 1.00 87.38 201 LEU A O 1
ATOM 1602 N N . GLN A 1 202 ? -4.546 10.243 6.835 1.00 84.75 202 GLN A N 1
ATOM 1603 C CA . GLN A 1 202 ? -5.495 10.422 5.731 1.00 84.75 202 GLN A CA 1
ATOM 1604 C C . GLN A 1 202 ? -5.070 9.726 4.426 1.00 84.75 202 GLN A C 1
ATOM 1606 O O . GLN A 1 202 ? -5.838 9.710 3.469 1.00 84.75 202 GLN A O 1
ATOM 1611 N N . SER A 1 203 ? -3.860 9.165 4.361 1.00 84.88 203 SER A N 1
ATOM 1612 C CA . SER A 1 203 ? -3.330 8.461 3.189 1.00 84.88 203 SER A CA 1
ATOM 1613 C C . SER A 1 203 ? -2.683 7.130 3.571 1.00 84.88 203 SER A C 1
ATOM 1615 O O . SER A 1 203 ? -2.285 6.918 4.718 1.00 84.88 203 SER A O 1
ATOM 1617 N N . ALA A 1 204 ? -2.533 6.242 2.586 1.00 86.81 204 ALA A N 1
ATOM 1618 C CA . ALA A 1 204 ? -1.756 5.010 2.702 1.00 86.81 204 ALA A CA 1
ATOM 1619 C C . ALA A 1 204 ? -0.299 5.273 2.299 1.00 86.81 204 ALA A C 1
ATOM 1621 O O . ALA A 1 204 ? 0.213 4.671 1.352 1.00 86.81 204 ALA A O 1
ATOM 1622 N N . HIS A 1 205 ? 0.338 6.231 2.973 1.00 81.06 205 HIS A N 1
ATOM 1623 C CA . HIS A 1 205 ? 1.651 6.741 2.594 1.00 81.06 205 HIS A CA 1
ATOM 1624 C C . HIS A 1 205 ? 2.720 5.640 2.439 1.00 81.06 205 HIS A C 1
ATOM 1626 O O . HIS A 1 205 ? 2.627 4.543 3.003 1.00 81.06 205 HIS A O 1
ATOM 1632 N N . ILE A 1 206 ? 3.761 5.929 1.652 1.00 79.25 206 ILE A N 1
ATOM 1633 C CA . ILE A 1 206 ? 4.897 5.014 1.511 1.00 79.25 206 ILE A CA 1
ATOM 1634 C C . ILE A 1 206 ? 5.692 4.977 2.820 1.00 79.25 206 ILE A C 1
ATOM 1636 O O . ILE A 1 206 ? 6.438 5.899 3.142 1.00 79.25 206 ILE A O 1
ATOM 1640 N N . ASN A 1 207 ? 5.582 3.858 3.535 1.00 76.06 207 ASN A N 1
ATOM 1641 C CA . ASN A 1 207 ? 6.277 3.614 4.795 1.00 76.06 207 ASN A CA 1
ATOM 1642 C C . ASN A 1 207 ? 7.792 3.586 4.613 1.00 76.06 207 ASN A C 1
ATOM 1644 O O . ASN A 1 207 ? 8.523 3.973 5.504 1.00 76.06 207 ASN A O 1
ATOM 1648 N N . HIS A 1 208 ? 8.288 3.036 3.506 1.00 70.06 208 HIS A N 1
ATOM 1649 C CA . HIS A 1 208 ? 9.693 3.119 3.116 1.00 70.06 208 HIS A CA 1
ATOM 1650 C C . HIS A 1 208 ? 9.849 2.805 1.633 1.00 70.06 208 HIS A C 1
ATOM 1652 O O . HIS A 1 208 ? 9.069 2.038 1.065 1.00 70.06 208 HIS A O 1
ATOM 1658 N N . LEU A 1 209 ? 10.899 3.362 1.033 1.00 69.25 209 LEU A N 1
ATOM 1659 C CA . LEU A 1 209 ? 11.349 3.017 -0.308 1.00 69.25 209 LEU A CA 1
ATOM 1660 C C . LEU A 1 209 ? 12.808 2.560 -0.222 1.00 69.25 209 LEU A C 1
ATOM 1662 O O . LEU A 1 209 ? 13.674 3.319 0.208 1.00 69.25 209 LEU A O 1
ATOM 1666 N N . ARG A 1 210 ? 13.084 1.300 -0.570 1.00 63.44 210 ARG A N 1
ATOM 1667 C CA . ARG A 1 210 ? 14.437 0.723 -0.512 1.00 63.44 210 ARG A CA 1
ATOM 1668 C C . ARG A 1 210 ? 14.986 0.502 -1.917 1.00 63.44 210 ARG A C 1
ATOM 1670 O O . ARG A 1 210 ? 14.346 -0.199 -2.694 1.00 63.44 210 ARG A O 1
ATOM 1677 N N . SER A 1 211 ? 16.188 1.002 -2.183 1.00 67.56 211 SER A N 1
ATOM 1678 C CA . SER A 1 211 ? 16.987 0.642 -3.365 1.00 67.56 211 SER A CA 1
ATOM 1679 C C . SER A 1 211 ? 17.893 -0.555 -3.062 1.00 67.56 211 SER A C 1
ATOM 1681 O O . SER A 1 211 ? 18.360 -0.682 -1.925 1.00 67.56 211 SER A O 1
ATOM 1683 N N . LEU A 1 212 ? 18.139 -1.433 -4.041 1.00 58.56 212 LEU A N 1
ATOM 1684 C CA . LEU A 1 212 ? 19.071 -2.554 -3.866 1.00 58.56 212 LEU A CA 1
ATOM 1685 C C . LEU A 1 212 ? 20.527 -2.128 -4.140 1.00 58.56 212 LEU A C 1
ATOM 1687 O O . LEU A 1 212 ? 20.804 -1.274 -4.979 1.00 58.56 212 LEU A O 1
ATOM 1691 N N . ASN A 1 213 ? 21.457 -2.720 -3.392 1.00 50.03 213 ASN A N 1
ATOM 1692 C CA . ASN A 1 213 ? 22.902 -2.572 -3.562 1.00 50.03 213 ASN A CA 1
ATOM 1693 C C . ASN A 1 213 ? 23.467 -3.856 -4.198 1.00 50.03 213 ASN A C 1
ATOM 1695 O O . ASN A 1 213 ? 22.984 -4.946 -3.894 1.00 50.03 213 ASN A O 1
ATOM 1699 N N . GLN A 1 214 ? 24.487 -3.725 -5.047 1.00 46.50 214 GLN A N 1
ATOM 1700 C CA . GLN A 1 214 ? 25.197 -4.836 -5.689 1.00 46.50 214 GLN A CA 1
ATOM 1701 C C . GLN A 1 214 ? 26.013 -5.694 -4.720 1.00 46.50 214 GLN A C 1
ATOM 1703 O O . GLN A 1 214 ? 26.305 -6.848 -5.032 1.00 46.50 214 GLN A O 1
ATOM 1708 N N . THR A 1 215 ? 26.404 -5.166 -3.557 1.00 42.28 215 THR A N 1
ATOM 1709 C CA . THR A 1 215 ? 27.265 -5.922 -2.643 1.00 42.28 215 THR A CA 1
ATOM 1710 C C . THR A 1 215 ? 26.453 -6.896 -1.771 1.00 42.28 215 THR A C 1
ATOM 1712 O O . THR A 1 215 ? 25.533 -6.469 -1.069 1.00 42.28 215 THR A O 1
ATOM 1715 N N . PRO A 1 216 ? 26.811 -8.198 -1.725 1.00 38.94 216 PRO A N 1
ATOM 1716 C CA . PRO A 1 216 ? 26.274 -9.130 -0.726 1.00 38.94 216 PRO A CA 1
ATOM 1717 C C . PRO A 1 216 ? 26.730 -8.771 0.699 1.00 38.94 216 PRO A C 1
ATOM 1719 O O . PRO A 1 216 ? 26.141 -9.227 1.677 1.00 38.94 216 PRO A O 1
ATOM 1722 N N . ASP A 1 217 ? 27.763 -7.932 0.812 1.00 40.81 217 ASP A N 1
ATOM 1723 C CA . ASP A 1 217 ? 28.244 -7.372 2.063 1.00 40.81 217 ASP A CA 1
ATOM 1724 C C . ASP A 1 217 ? 27.586 -6.004 2.344 1.00 40.81 217 ASP A C 1
ATOM 1726 O O . ASP A 1 217 ? 27.805 -5.052 1.585 1.00 40.81 217 ASP A O 1
ATOM 1730 N N . PRO A 1 218 ? 26.788 -5.854 3.418 1.00 43.34 218 PRO A N 1
ATOM 1731 C CA . PRO A 1 218 ? 26.254 -4.557 3.804 1.00 43.34 218 PRO A CA 1
ATOM 1732 C C . PRO A 1 218 ? 27.332 -3.622 4.385 1.00 43.34 218 PRO A C 1
ATOM 1734 O O . PRO A 1 218 ? 27.103 -2.410 4.405 1.00 43.34 218 PRO A O 1
ATOM 1737 N N . PHE A 1 219 ? 28.488 -4.126 4.848 1.00 41.41 219 PHE A N 1
ATOM 1738 C CA . PHE A 1 219 ? 29.489 -3.366 5.617 1.00 41.41 219 PHE A CA 1
ATOM 1739 C C . PHE A 1 219 ? 29.941 -2.022 5.023 1.00 41.41 219 PHE A C 1
ATOM 1741 O O . PHE A 1 219 ? 30.090 -1.094 5.818 1.00 41.41 219 PHE A O 1
ATOM 1748 N N . PRO A 1 220 ? 30.106 -1.835 3.701 1.00 42.41 220 PRO A N 1
ATOM 1749 C CA . PRO A 1 220 ? 30.474 -0.534 3.133 1.00 42.41 220 PRO A CA 1
ATOM 1750 C C . PRO A 1 220 ? 29.421 0.553 3.403 1.00 42.41 220 PRO A C 1
ATOM 1752 O O . PRO A 1 220 ? 29.757 1.677 3.766 1.00 42.41 220 PRO A O 1
ATOM 1755 N N . ILE A 1 221 ? 28.131 0.199 3.342 1.00 44.09 221 ILE A N 1
ATOM 1756 C CA . ILE A 1 221 ? 27.024 1.079 3.756 1.00 44.09 221 ILE A CA 1
ATOM 1757 C C . ILE A 1 221 ? 27.009 1.214 5.284 1.00 44.09 221 ILE A C 1
ATOM 1759 O O . ILE A 1 221 ? 26.711 2.282 5.825 1.00 44.09 221 ILE A O 1
ATOM 1763 N N . LEU A 1 222 ? 27.354 0.137 6.000 1.00 37.69 222 LEU A N 1
ATOM 1764 C CA . LEU A 1 222 ? 27.392 0.146 7.457 1.00 37.69 222 LEU A CA 1
ATOM 1765 C C . LEU A 1 222 ? 28.574 0.942 8.033 1.00 37.69 222 LEU A C 1
ATOM 1767 O O . LEU A 1 222 ? 28.485 1.376 9.169 1.00 37.69 222 LEU A O 1
ATOM 1771 N N . GLN A 1 223 ? 29.660 1.190 7.306 1.00 38.69 223 GLN A N 1
ATOM 1772 C CA . GLN A 1 223 ? 30.741 2.074 7.766 1.00 38.69 223 GLN A CA 1
ATOM 1773 C C . GLN A 1 223 ? 30.360 3.555 7.660 1.00 38.69 223 GLN A C 1
ATOM 1775 O O . GLN A 1 223 ? 30.818 4.367 8.461 1.00 38.69 223 GLN A O 1
ATOM 1780 N N . CYS A 1 224 ? 29.403 3.902 6.795 1.00 40.50 224 CYS A N 1
ATOM 1781 C CA . CYS A 1 224 ? 28.746 5.211 6.804 1.00 40.50 224 CYS A CA 1
ATOM 1782 C C . CYS A 1 224 ? 27.742 5.385 7.980 1.00 40.50 224 CYS A C 1
ATOM 1784 O O . CYS A 1 224 ? 27.041 6.398 8.045 1.00 40.50 224 CYS A O 1
ATOM 1786 N N . ARG A 1 225 ? 27.651 4.426 8.932 1.00 38.81 225 ARG A N 1
ATOM 1787 C CA . ARG A 1 225 ? 26.594 4.321 9.972 1.00 38.81 225 ARG A CA 1
ATOM 1788 C C . ARG A 1 225 ? 26.496 5.407 11.023 1.00 38.81 225 ARG A C 1
ATOM 1790 O O . ARG A 1 225 ? 25.480 5.401 11.718 1.00 38.81 225 ARG A O 1
ATOM 1797 N N . GLY A 1 226 ? 27.441 6.338 11.140 1.00 32.66 226 GLY A N 1
ATOM 1798 C CA . GLY A 1 226 ? 27.305 7.438 12.106 1.00 32.66 226 GLY A CA 1
ATOM 1799 C C . GLY A 1 226 ? 25.963 8.182 11.984 1.00 32.66 226 GLY A C 1
ATOM 1800 O O . GLY A 1 226 ? 25.431 8.650 12.982 1.00 32.66 226 GLY A O 1
ATOM 1801 N N . HIS A 1 227 ? 25.369 8.191 10.782 1.00 34.19 227 HIS A N 1
ATOM 1802 C CA . HIS A 1 227 ? 24.117 8.886 10.469 1.00 34.19 227 HIS A CA 1
ATOM 1803 C C . HIS A 1 227 ? 22.912 7.967 10.140 1.00 34.19 227 HIS A C 1
ATOM 1805 O O . HIS A 1 227 ? 21.790 8.454 10.039 1.00 34.19 227 HIS A O 1
ATOM 1811 N N . PHE A 1 228 ? 23.084 6.641 9.991 1.00 34.28 228 PHE A N 1
ATOM 1812 C CA . PHE A 1 228 ? 22.027 5.746 9.460 1.00 34.28 228 PHE A CA 1
ATOM 1813 C C . PHE A 1 228 ? 21.042 5.184 10.493 1.00 34.28 228 PHE A C 1
ATOM 1815 O O . PHE A 1 228 ? 19.904 4.882 10.129 1.00 34.28 228 PHE A O 1
ATOM 1822 N N . GLY A 1 229 ? 21.431 5.058 11.769 1.00 28.27 229 GLY A N 1
ATOM 1823 C CA . GLY A 1 229 ? 20.501 4.636 12.834 1.00 28.27 229 GLY A CA 1
ATOM 1824 C C . GLY A 1 229 ? 19.292 5.573 12.950 1.00 28.27 229 GLY A C 1
ATOM 1825 O O . GLY A 1 229 ? 18.177 5.142 13.226 1.00 28.27 229 GLY A O 1
ATOM 1826 N N . VAL A 1 230 ? 19.514 6.839 12.598 1.00 30.81 230 VAL A N 1
ATOM 1827 C CA . VAL A 1 230 ? 18.521 7.906 12.591 1.00 30.81 230 VAL A CA 1
ATOM 1828 C C . VAL A 1 230 ? 17.579 7.811 11.382 1.00 30.81 230 VAL A C 1
ATOM 1830 O O . VAL A 1 230 ? 16.414 8.146 11.516 1.00 30.81 230 VAL A O 1
ATOM 1833 N N . ILE A 1 231 ? 18.004 7.281 10.227 1.00 30.08 231 ILE A N 1
ATOM 1834 C CA . ILE A 1 231 ? 17.184 7.250 8.995 1.00 30.08 231 ILE A CA 1
ATOM 1835 C C . ILE A 1 231 ? 16.079 6.184 9.069 1.00 30.08 231 ILE A C 1
ATOM 1837 O O . ILE A 1 231 ? 14.934 6.464 8.724 1.00 30.08 231 ILE A O 1
ATOM 1841 N N . CYS A 1 232 ? 16.377 4.981 9.575 1.00 25.91 232 CYS A N 1
ATOM 1842 C CA . CYS A 1 232 ? 15.339 3.960 9.790 1.00 25.91 232 CYS A CA 1
ATOM 1843 C C . CYS A 1 232 ? 14.388 4.320 10.947 1.00 25.91 232 CYS A C 1
ATOM 1845 O O . CYS A 1 232 ? 13.215 3.960 10.886 1.00 25.91 232 CYS A O 1
ATOM 1847 N N . GLN A 1 233 ? 14.860 5.051 11.967 1.00 27.22 233 GLN A N 1
ATOM 1848 C CA . GLN A 1 233 ? 14.015 5.540 13.066 1.00 27.22 233 GLN A CA 1
ATOM 1849 C C . GLN A 1 233 ? 13.200 6.792 12.697 1.00 27.22 233 GLN A C 1
ATOM 1851 O O . GLN A 1 233 ? 12.058 6.900 13.127 1.00 27.22 233 GLN A O 1
ATOM 1856 N N . MET A 1 234 ? 13.722 7.708 11.872 1.00 28.50 234 MET A N 1
ATOM 1857 C CA . MET A 1 234 ? 12.993 8.900 11.405 1.00 28.50 234 MET A CA 1
ATOM 1858 C C . MET A 1 234 ? 11.823 8.530 10.495 1.00 28.50 234 MET A C 1
ATOM 1860 O O . MET A 1 234 ? 10.754 9.120 10.609 1.00 28.50 234 MET A O 1
ATOM 1864 N N . ILE A 1 235 ? 11.998 7.523 9.635 1.00 34.22 235 ILE A N 1
ATOM 1865 C CA . ILE A 1 235 ? 10.931 7.003 8.770 1.00 34.22 235 ILE A CA 1
ATOM 1866 C C . ILE A 1 235 ? 9.814 6.328 9.594 1.00 34.22 235 ILE A C 1
ATOM 1868 O O . ILE A 1 235 ? 8.657 6.348 9.196 1.00 34.22 235 ILE A O 1
ATOM 1872 N N . GLN A 1 236 ? 10.130 5.788 10.776 1.00 33.78 236 GLN A N 1
ATOM 1873 C CA . GLN A 1 236 ? 9.143 5.243 11.720 1.00 33.78 236 GLN A CA 1
ATOM 1874 C C . GLN A 1 236 ? 8.604 6.278 12.727 1.00 33.78 236 GLN A C 1
ATOM 1876 O O . GLN A 1 236 ? 7.805 5.921 13.591 1.00 33.78 236 GLN A O 1
ATOM 1881 N N . GLY A 1 237 ? 9.055 7.535 12.658 1.00 33.28 237 GLY A N 1
ATOM 1882 C CA . GLY A 1 237 ? 8.893 8.508 13.739 1.00 33.28 237 GLY A CA 1
ATOM 1883 C C . GLY A 1 237 ? 8.613 9.942 13.296 1.00 33.28 237 GLY A C 1
ATOM 1884 O O . GLY A 1 237 ? 8.814 10.849 14.102 1.00 33.28 237 GLY A O 1
ATOM 1885 N N . MET A 1 238 ? 8.170 10.178 12.053 1.00 36.53 238 MET A N 1
ATOM 1886 C CA . MET A 1 238 ? 7.751 11.523 11.647 1.00 36.53 238 MET A CA 1
ATOM 1887 C C . MET A 1 238 ? 6.573 11.987 12.525 1.00 36.53 238 MET A C 1
ATOM 1889 O O . MET A 1 238 ? 5.561 11.287 12.609 1.00 36.53 238 MET A O 1
ATOM 1893 N N . PRO A 1 239 ? 6.690 13.133 13.221 1.00 33.19 239 PRO A N 1
ATOM 1894 C CA . PRO A 1 239 ? 5.636 13.609 14.101 1.00 33.19 239 PRO A CA 1
ATOM 1895 C C . PRO A 1 239 ? 4.417 14.038 13.278 1.00 33.19 239 PRO A C 1
ATOM 1897 O O . PRO A 1 239 ? 4.520 14.855 12.364 1.00 33.19 239 PRO A O 1
ATOM 1900 N N . ILE A 1 240 ? 3.253 13.496 13.632 1.00 37.44 240 ILE A N 1
ATOM 1901 C CA . ILE A 1 240 ? 1.957 13.976 13.155 1.00 37.44 240 ILE A CA 1
ATOM 1902 C C . ILE A 1 240 ? 1.733 15.368 13.761 1.00 37.44 240 ILE A C 1
ATOM 1904 O O . ILE A 1 240 ? 1.765 15.523 14.984 1.00 37.44 240 ILE A O 1
ATOM 1908 N N . ALA A 1 241 ? 1.530 16.385 12.922 1.00 33.47 241 ALA A N 1
ATOM 1909 C CA . ALA A 1 241 ? 1.229 17.734 13.386 1.00 33.47 241 ALA A CA 1
ATOM 1910 C C . ALA A 1 241 ? -0.284 17.867 13.629 1.00 33.47 241 ALA A C 1
ATOM 1912 O O . ALA A 1 241 ? -1.088 17.699 12.713 1.00 33.47 241 ALA A O 1
ATOM 1913 N N . PHE A 1 242 ? -0.679 18.179 14.864 1.00 30.33 242 PHE A N 1
ATOM 1914 C CA . PHE A 1 242 ? -2.061 18.524 15.200 1.00 30.33 242 PHE A CA 1
ATOM 1915 C C . PHE A 1 242 ? -2.225 20.043 15.079 1.00 30.33 242 PHE A C 1
ATOM 1917 O O . PHE A 1 242 ? -1.555 20.796 15.785 1.00 30.33 242 PHE A O 1
ATOM 1924 N N . LEU A 1 243 ? -3.103 20.507 14.187 1.00 29.27 243 LEU A N 1
ATOM 1925 C CA . LEU A 1 243 ? -3.498 21.916 14.134 1.00 29.27 243 LEU A CA 1
ATOM 1926 C C . LEU A 1 243 ? -4.515 22.175 15.251 1.00 29.27 243 LEU A C 1
ATOM 1928 O O . LEU A 1 243 ? -5.700 21.891 15.104 1.00 29.27 243 LEU A O 1
ATOM 1932 N N . GLY A 1 244 ? -4.036 22.679 16.388 1.00 27.94 244 GLY A N 1
ATOM 1933 C CA . GLY A 1 244 ? -4.892 23.213 17.442 1.00 27.94 244 GLY A CA 1
ATOM 1934 C C . GLY A 1 244 ? -5.359 24.619 17.077 1.00 27.94 244 GLY A C 1
ATOM 1935 O O . GLY A 1 244 ? -4.539 25.530 16.976 1.00 27.94 244 GLY A O 1
ATOM 1936 N N . TYR A 1 245 ? -6.667 24.797 16.890 1.00 27.33 245 TYR A N 1
ATOM 1937 C CA . TYR A 1 245 ? -7.292 26.110 17.018 1.00 27.33 245 TYR A CA 1
ATOM 1938 C C . TYR A 1 245 ? -7.316 26.469 18.510 1.00 27.33 245 TYR A C 1
ATOM 1940 O O . TYR A 1 245 ? -7.936 25.757 19.302 1.00 27.33 245 TYR A O 1
ATOM 1948 N N . HIS A 1 246 ? -6.592 27.528 18.877 1.00 31.16 246 HIS A N 1
ATOM 1949 C CA . HIS A 1 246 ? -6.823 28.277 20.113 1.00 31.16 246 HIS A CA 1
ATOM 1950 C C . HIS A 1 246 ? -8.014 29.218 19.940 1.00 31.16 246 HIS A C 1
ATOM 1952 O O . HIS A 1 246 ? -8.180 29.742 18.813 1.00 31.16 246 HIS A O 1
#

Organism: Aspergillus chevalieri (NCBI:txid182096)